Protein AF-A0A1Z4JRI5-F1 (afdb_monomer)

Mean predicted aligned error: 10.67 Å

Organism: NCBI:txid1973484

Structure (mmCIF, N/CA/C/O backbone):
data_AF-A0A1Z4JRI5-F1
#
_entry.id   AF-A0A1Z4JRI5-F1
#
loop_
_atom_site.group_PDB
_atom_site.id
_atom_site.type_symbol
_atom_site.label_atom_id
_atom_site.label_alt_id
_atom_site.label_comp_id
_atom_site.label_asym_id
_atom_site.label_entity_id
_atom_site.label_seq_id
_atom_site.pdbx_PDB_ins_code
_atom_site.Cartn_x
_atom_site.Cartn_y
_atom_site.Cartn_z
_atom_site.occupancy
_atom_site.B_iso_or_equiv
_atom_site.auth_seq_id
_atom_site.auth_comp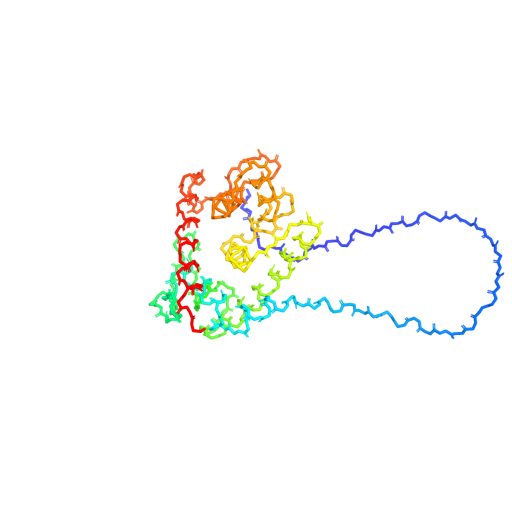_id
_atom_site.auth_asym_id
_atom_site.auth_atom_id
_atom_site.pdbx_PDB_model_num
ATOM 1 N N . MET A 1 1 ? -10.811 24.321 -11.047 1.00 30.23 1 MET A N 1
ATOM 2 C CA . MET A 1 1 ? -9.394 24.309 -10.617 1.00 30.23 1 MET A CA 1
ATOM 3 C C . MET A 1 1 ? -8.916 22.865 -10.605 1.00 30.23 1 MET A C 1
ATOM 5 O O . MET A 1 1 ? -9.544 22.051 -9.945 1.00 30.23 1 MET A O 1
ATOM 9 N N . ARG A 1 2 ? -7.891 22.516 -11.393 1.00 26.06 2 ARG A N 1
ATOM 10 C CA . ARG A 1 2 ? -7.340 21.151 -11.434 1.00 26.06 2 ARG A CA 1
ATOM 11 C C . ARG A 1 2 ? -6.449 20.945 -10.205 1.00 26.06 2 ARG A C 1
ATOM 13 O O . ARG A 1 2 ? -5.432 21.616 -10.070 1.00 26.06 2 ARG A O 1
ATOM 20 N N . TYR A 1 3 ? -6.883 20.073 -9.304 1.00 28.67 3 TYR A N 1
ATOM 21 C CA . TYR A 1 3 ? -6.177 19.703 -8.080 1.00 28.67 3 TYR A CA 1
ATOM 22 C C . TYR A 1 3 ? -4.954 18.835 -8.420 1.00 28.67 3 TYR A C 1
ATOM 24 O O . TYR A 1 3 ? -5.069 17.861 -9.161 1.00 28.67 3 TYR A O 1
ATOM 32 N N . ASN A 1 4 ? -3.780 19.222 -7.916 1.00 28.91 4 ASN A N 1
ATOM 33 C CA . ASN A 1 4 ? -2.523 18.485 -8.045 1.00 28.91 4 ASN A CA 1
ATOM 34 C C . ASN A 1 4 ? -2.222 17.813 -6.691 1.00 28.91 4 ASN A C 1
ATOM 36 O O . ASN A 1 4 ? -1.775 18.508 -5.777 1.00 28.91 4 ASN A O 1
ATOM 40 N N . PRO A 1 5 ? -2.453 16.498 -6.536 1.00 33.50 5 PRO A N 1
ATOM 41 C CA . PRO A 1 5 ? -2.367 15.808 -5.245 1.00 33.50 5 PRO A CA 1
ATOM 42 C C . PRO A 1 5 ? -0.928 15.561 -4.738 1.00 33.50 5 PRO A C 1
ATOM 44 O O . PRO A 1 5 ? -0.731 14.780 -3.812 1.00 33.50 5 PRO A O 1
ATOM 47 N N . TYR A 1 6 ? 0.099 16.193 -5.323 1.00 37.56 6 TYR A N 1
ATOM 48 C CA . TYR A 1 6 ? 1.505 15.816 -5.107 1.00 37.56 6 TYR A CA 1
ATOM 49 C C . TYR A 1 6 ? 2.406 16.893 -4.476 1.00 37.56 6 TYR A C 1
ATOM 51 O O . TYR A 1 6 ? 3.628 16.788 -4.569 1.00 37.56 6 TYR A O 1
ATOM 59 N N . ASN A 1 7 ? 1.859 17.910 -3.801 1.00 30.20 7 ASN A N 1
ATOM 60 C CA . ASN A 1 7 ? 2.678 18.890 -3.072 1.00 30.20 7 ASN A CA 1
ATOM 61 C C . ASN A 1 7 ? 2.765 18.568 -1.568 1.00 30.20 7 ASN A C 1
ATOM 63 O O . ASN A 1 7 ? 2.016 19.115 -0.764 1.00 30.20 7 ASN A O 1
ATOM 67 N N . PHE A 1 8 ? 3.708 17.705 -1.184 1.00 37.16 8 PHE A N 1
ATOM 68 C CA . PHE A 1 8 ? 4.011 17.376 0.219 1.00 37.16 8 PHE A CA 1
ATOM 69 C C . PHE A 1 8 ? 5.179 18.194 0.804 1.00 37.16 8 PHE A C 1
ATOM 71 O O . PHE A 1 8 ? 5.917 17.700 1.652 1.00 37.16 8 PHE A O 1
ATOM 78 N N . ASN A 1 9 ? 5.349 19.456 0.394 1.00 30.14 9 ASN A N 1
ATOM 79 C CA . ASN A 1 9 ? 6.397 20.337 0.933 1.00 30.14 9 ASN A CA 1
ATOM 80 C C . ASN A 1 9 ? 5.887 21.412 1.905 1.00 30.14 9 ASN A C 1
ATOM 82 O O . ASN A 1 9 ? 6.539 22.436 2.052 1.00 30.14 9 ASN A O 1
ATOM 86 N N . ASN A 1 10 ? 4.752 21.218 2.585 1.00 30.55 10 ASN A N 1
ATOM 87 C CA . ASN A 1 10 ? 4.297 22.167 3.611 1.00 30.55 10 ASN A CA 1
ATOM 88 C C . ASN A 1 10 ? 3.528 21.487 4.752 1.00 30.55 10 ASN A C 1
ATOM 90 O O . ASN A 1 10 ? 2.337 21.720 4.942 1.00 30.55 10 ASN A O 1
ATOM 94 N N . VAL A 1 11 ? 4.222 20.699 5.575 1.00 31.38 11 VAL A N 1
ATOM 95 C CA . VAL A 1 11 ? 3.780 20.523 6.966 1.00 31.38 11 VAL A CA 1
ATOM 96 C C . VAL A 1 11 ? 4.272 21.752 7.726 1.00 31.38 11 VAL A C 1
ATOM 98 O O . VAL A 1 11 ? 5.424 21.817 8.152 1.00 31.38 11 VAL A O 1
ATOM 101 N N . LYS A 1 12 ? 3.416 22.775 7.827 1.00 27.73 12 LYS A N 1
ATOM 102 C CA . LYS A 1 12 ? 3.654 23.908 8.724 1.00 27.73 12 LYS A CA 1
ATOM 103 C C . LYS A 1 12 ? 3.709 23.374 10.153 1.00 27.73 12 LYS A C 1
ATOM 105 O O . LYS A 1 12 ? 2.739 22.817 10.657 1.00 27.73 12 LYS A O 1
ATOM 110 N N . LEU A 1 13 ? 4.862 23.565 10.782 1.00 28.02 13 LEU A N 1
ATOM 111 C CA . LEU A 1 13 ? 5.071 23.411 12.212 1.00 28.02 13 LEU A CA 1
ATOM 112 C C . LEU A 1 13 ? 4.103 24.369 12.931 1.00 28.02 13 LEU A C 1
ATOM 114 O O . LEU A 1 13 ? 4.291 25.584 12.895 1.00 28.02 13 LEU A O 1
ATOM 118 N N . ILE A 1 14 ? 3.033 23.845 13.529 1.00 32.50 14 ILE A N 1
ATOM 119 C CA . ILE A 1 14 ? 2.169 24.636 14.409 1.00 32.50 14 ILE A CA 1
ATOM 120 C C . ILE A 1 14 ? 2.938 24.810 15.719 1.00 32.50 14 ILE A C 1
ATOM 122 O O . ILE A 1 14 ? 3.068 23.881 16.515 1.00 32.50 14 ILE A O 1
ATOM 126 N N . GLY A 1 15 ? 3.518 25.998 15.889 1.00 25.98 15 GLY A N 1
ATOM 127 C CA . GLY A 1 15 ? 4.143 26.427 17.130 1.00 25.98 15 GLY A CA 1
ATOM 128 C C . GLY A 1 15 ? 3.091 26.607 18.219 1.00 25.98 15 GLY A C 1
ATOM 129 O O . GLY A 1 15 ? 2.146 27.376 18.059 1.00 25.98 15 GLY A O 1
ATOM 130 N N . PHE A 1 16 ? 3.270 25.908 19.336 1.00 29.73 16 PHE A N 1
ATOM 131 C CA . PHE A 1 16 ? 2.596 26.235 20.584 1.00 29.73 16 PHE A CA 1
ATOM 132 C C . PHE A 1 16 ? 3.235 27.504 21.159 1.00 29.73 16 PHE A C 1
ATOM 134 O O . PHE A 1 16 ? 4.392 27.491 21.577 1.00 29.73 16 PHE A O 1
ATOM 141 N N . ALA A 1 17 ? 2.483 28.604 21.170 1.00 30.86 17 ALA A N 1
ATOM 142 C CA . ALA A 1 17 ? 2.809 29.776 21.968 1.00 30.86 17 ALA A CA 1
ATOM 143 C C . ALA A 1 17 ? 2.517 29.455 23.442 1.00 30.86 17 ALA A C 1
ATOM 145 O O . ALA A 1 17 ? 1.364 29.274 23.834 1.00 30.86 17 ALA A O 1
ATOM 146 N N . ALA A 1 18 ? 3.574 29.347 24.245 1.00 30.75 18 ALA A N 1
ATOM 147 C CA . ALA A 1 18 ? 3.481 29.262 25.694 1.00 30.75 18 ALA A CA 1
ATOM 148 C C . ALA A 1 18 ? 3.122 30.644 26.261 1.00 30.75 18 ALA A C 1
ATOM 150 O O . ALA A 1 18 ? 3.809 31.632 25.998 1.00 30.75 18 ALA A O 1
ATOM 151 N N . VAL A 1 19 ? 2.040 30.704 27.036 1.00 34.31 19 VAL A N 1
ATOM 152 C CA . VAL A 1 19 ? 1.672 31.883 27.823 1.00 34.31 19 VAL A CA 1
ATOM 153 C C . VAL A 1 19 ? 2.640 32.004 28.998 1.00 34.31 19 VAL A C 1
ATOM 155 O O . VAL A 1 19 ? 2.846 31.067 29.765 1.00 34.31 19 VAL A O 1
ATOM 158 N N . CYS A 1 20 ? 3.249 33.181 29.082 1.00 2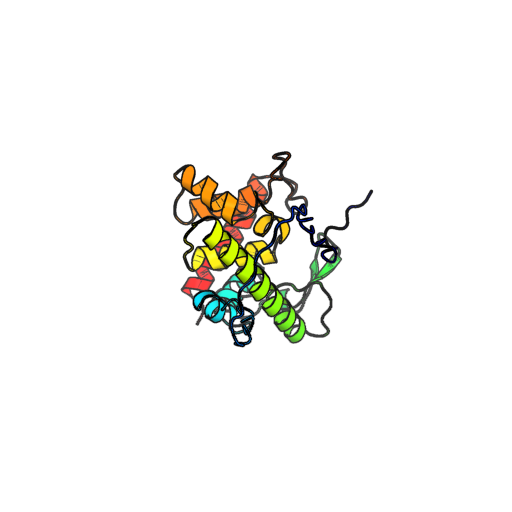7.97 20 CYS A N 1
ATOM 159 C CA . CYS A 1 20 ? 4.195 33.611 30.096 1.00 27.97 20 CYS A CA 1
ATOM 160 C C . CYS A 1 20 ? 3.459 33.954 31.406 1.00 27.97 20 CYS A C 1
ATOM 162 O O . CYS A 1 20 ? 2.456 34.667 31.376 1.00 27.97 20 CYS A O 1
ATOM 164 N N . GLY A 1 21 ? 3.973 33.487 32.546 1.00 29.50 21 GLY A N 1
ATOM 165 C CA . GLY A 1 21 ? 3.485 33.827 33.884 1.00 29.50 21 GLY A CA 1
ATOM 166 C C . GLY A 1 21 ? 4.567 33.593 34.942 1.00 29.50 21 GLY A C 1
ATOM 167 O O . GLY A 1 21 ? 4.829 32.459 35.323 1.00 29.50 21 GLY A O 1
ATOM 168 N N . LEU A 1 22 ? 5.213 34.687 35.354 1.00 31.25 22 LEU A N 1
ATOM 169 C CA . LEU A 1 22 ? 6.258 34.827 36.378 1.00 31.25 22 LEU A CA 1
ATOM 170 C C . LEU A 1 22 ? 5.937 34.138 37.723 1.00 31.25 22 LEU A C 1
ATOM 172 O O . LEU A 1 22 ? 4.851 34.344 38.260 1.00 31.25 22 LEU A O 1
ATOM 176 N N . SER A 1 23 ? 6.945 33.534 38.372 1.00 30.28 23 SER A N 1
ATOM 177 C CA . SER A 1 23 ? 7.591 34.095 39.585 1.00 30.28 23 SER A CA 1
ATOM 178 C C . SER A 1 23 ? 8.736 33.217 40.125 1.00 30.28 23 SER A C 1
ATOM 180 O O . SER A 1 23 ? 8.760 32.005 39.937 1.00 30.28 23 SER A O 1
ATOM 182 N N . LEU A 1 24 ? 9.703 33.897 40.752 1.00 34.56 24 LEU A N 1
ATOM 183 C CA . LEU A 1 24 ? 11.027 33.465 41.214 1.00 34.56 24 LEU A CA 1
ATOM 184 C C . LEU A 1 24 ? 11.020 32.350 42.282 1.00 34.56 24 LEU A C 1
ATOM 186 O O . LEU A 1 24 ? 10.119 32.296 43.109 1.00 34.56 24 LEU A O 1
ATOM 190 N N . VAL A 1 25 ? 12.101 31.560 42.353 1.00 33.06 25 VAL A N 1
ATOM 191 C CA . VAL A 1 25 ? 13.183 31.606 43.375 1.00 33.06 25 VAL A CA 1
ATOM 192 C C . VAL A 1 25 ? 14.158 30.456 43.068 1.00 33.06 25 VAL A C 1
ATOM 194 O O . VAL A 1 25 ? 13.749 29.356 42.709 1.00 33.06 25 VAL A O 1
ATOM 197 N N . GLY A 1 26 ? 15.459 30.751 43.109 1.00 30.72 26 GLY A N 1
ATOM 198 C CA . GLY A 1 26 ? 16.513 29.867 42.617 1.00 30.72 26 GLY A CA 1
ATOM 199 C C . GLY A 1 26 ? 16.874 28.690 43.520 1.00 30.72 26 GLY A C 1
ATOM 200 O O . GLY A 1 26 ? 16.457 28.612 44.665 1.00 30.72 26 GLY A O 1
ATOM 201 N N . LEU A 1 27 ? 17.722 27.814 42.986 1.00 33.56 27 LEU A N 1
ATOM 202 C CA . LEU A 1 27 ? 18.903 27.267 43.652 1.00 33.56 27 LEU A CA 1
ATOM 203 C C . LEU A 1 27 ? 19.792 26.629 42.573 1.00 33.56 27 LEU A C 1
ATOM 205 O O . LEU A 1 27 ? 19.302 26.036 41.612 1.00 33.56 27 LEU A O 1
ATOM 209 N N . ALA A 1 28 ? 21.101 26.801 42.722 1.00 36.62 28 ALA A N 1
ATOM 210 C CA . ALA A 1 28 ? 22.119 26.229 41.857 1.00 36.62 28 ALA A CA 1
ATOM 211 C C . ALA A 1 28 ? 21.996 24.701 41.772 1.00 36.62 28 ALA A C 1
ATOM 213 O O . ALA A 1 28 ? 21.840 24.037 42.795 1.00 36.62 28 ALA A O 1
ATOM 214 N N . ASN A 1 29 ? 22.169 24.135 40.577 1.00 36.19 29 ASN A N 1
ATOM 215 C CA . ASN A 1 29 ? 22.720 22.794 40.480 1.00 36.19 29 ASN A CA 1
ATOM 216 C C . ASN A 1 29 ? 23.623 22.668 39.255 1.00 36.19 29 ASN A C 1
ATOM 218 O O . ASN A 1 29 ? 23.365 23.222 38.186 1.00 36.19 29 ASN A O 1
ATOM 222 N N . THR A 1 30 ? 24.737 22.004 39.500 1.00 36.72 30 THR A N 1
ATOM 223 C CA . THR A 1 30 ? 25.908 21.867 38.654 1.00 36.72 30 THR A CA 1
ATOM 224 C C . THR A 1 30 ? 25.623 21.033 37.411 1.00 36.72 30 THR A C 1
ATOM 226 O O . THR A 1 30 ? 24.646 20.291 37.318 1.00 36.72 30 THR A O 1
ATOM 229 N N . GLY A 1 31 ? 26.474 21.228 36.406 1.00 41.47 31 GLY A N 1
ATOM 230 C CA . GLY A 1 31 ? 26.251 20.755 35.054 1.00 41.47 31 GLY A CA 1
ATOM 231 C C . GLY A 1 31 ? 26.021 19.254 34.942 1.00 41.47 31 GLY A C 1
ATOM 232 O O . GLY A 1 31 ? 26.692 18.441 35.562 1.00 41.47 31 GLY A O 1
ATOM 233 N N . THR A 1 32 ? 25.118 18.902 34.041 1.00 36.66 32 THR A N 1
ATOM 234 C CA . THR A 1 32 ? 25.204 17.698 33.219 1.00 36.66 32 THR A CA 1
ATOM 235 C C . THR A 1 32 ? 24.448 18.017 31.941 1.00 36.66 32 THR A C 1
ATOM 237 O O . THR A 1 32 ? 23.253 18.309 31.955 1.00 36.66 32 THR A O 1
ATOM 240 N N . GLY A 1 33 ? 25.177 18.063 30.825 1.00 36.78 33 GLY A N 1
ATOM 241 C CA . GLY A 1 33 ? 24.591 18.257 29.510 1.00 36.78 33 GLY A CA 1
ATOM 242 C C . GLY A 1 33 ? 23.569 17.159 29.253 1.00 36.78 33 GLY A C 1
ATOM 243 O O . GLY A 1 33 ? 23.922 15.987 29.136 1.00 36.78 33 GLY A O 1
ATOM 244 N N . VAL A 1 34 ? 22.298 17.542 29.165 1.00 37.22 34 VAL A N 1
ATOM 245 C CA . VAL A 1 34 ? 21.252 16.662 28.659 1.00 37.22 34 VAL A CA 1
ATOM 246 C C . VAL A 1 34 ? 21.533 16.485 27.173 1.00 37.22 34 VAL A C 1
ATOM 248 O O . VAL A 1 34 ? 21.178 17.321 26.342 1.00 37.22 34 VAL A O 1
ATOM 251 N N . ALA A 1 35 ? 22.225 15.400 26.834 1.00 40.31 35 ALA A N 1
ATOM 252 C CA . ALA A 1 35 ? 22.270 14.908 25.473 1.00 40.31 35 ALA A CA 1
ATOM 253 C C . ALA A 1 35 ? 20.827 14.601 25.060 1.00 40.31 35 ALA A C 1
ATOM 255 O O . ALA A 1 35 ? 20.230 13.616 25.496 1.00 40.31 35 ALA A O 1
ATOM 256 N N . VAL A 1 36 ? 20.252 15.473 24.232 1.00 40.44 36 VAL A N 1
ATOM 257 C CA . VAL A 1 36 ? 18.998 15.213 23.529 1.00 40.44 36 VAL A CA 1
ATOM 258 C C . VAL A 1 36 ? 19.269 14.045 22.585 1.00 40.44 36 VAL A C 1
ATOM 260 O O . VAL A 1 36 ? 19.713 14.218 21.449 1.00 40.44 36 VAL A O 1
ATOM 263 N N . LEU A 1 37 ? 19.056 12.826 23.081 1.00 36.94 37 LEU A N 1
ATOM 264 C CA . LEU A 1 37 ? 19.032 11.623 22.269 1.00 36.94 37 LEU A CA 1
ATOM 265 C C . LEU A 1 37 ? 17.885 11.789 21.274 1.00 36.94 37 LEU A C 1
ATOM 267 O O . LEU A 1 37 ? 16.724 11.540 21.595 1.00 36.94 37 LEU A O 1
ATOM 271 N N . LYS A 1 38 ? 18.216 12.212 20.048 1.00 38.28 38 LYS A N 1
ATOM 272 C CA . LYS A 1 38 ? 17.351 12.018 18.885 1.00 38.28 38 LYS A CA 1
ATOM 273 C C . LYS A 1 38 ? 17.027 10.533 18.850 1.00 38.28 38 LYS A C 1
ATOM 275 O O . LYS A 1 38 ? 17.874 9.716 18.494 1.00 38.28 38 LYS A O 1
ATOM 280 N N . THR A 1 39 ? 15.821 10.174 19.274 1.00 37.25 39 THR A N 1
ATOM 281 C CA . THR A 1 39 ? 15.327 8.808 19.190 1.00 37.25 39 THR A CA 1
ATOM 282 C C . THR A 1 39 ? 15.226 8.497 17.705 1.00 37.25 39 THR A C 1
ATOM 284 O O . THR A 1 39 ? 14.255 8.857 17.044 1.00 37.25 39 THR A O 1
ATOM 287 N N . VAL A 1 40 ? 16.271 7.893 17.135 1.00 43.19 40 VAL A N 1
ATOM 288 C CA . VAL A 1 40 ? 16.187 7.306 15.803 1.00 43.19 40 VAL A CA 1
ATOM 289 C C . VAL A 1 40 ? 15.148 6.211 15.947 1.00 43.19 40 VAL A C 1
ATOM 291 O O . VAL A 1 40 ? 15.412 5.169 16.545 1.00 43.19 40 VAL A O 1
ATOM 294 N N . GLN A 1 41 ? 13.931 6.505 15.500 1.00 42.91 41 GLN A N 1
ATOM 295 C CA . GLN A 1 41 ? 12.804 5.593 15.560 1.00 42.91 41 GLN A CA 1
ATOM 296 C C . GLN A 1 41 ? 13.232 4.311 14.833 1.00 42.91 41 GLN A C 1
ATOM 298 O O . GLN A 1 41 ? 13.350 4.290 13.603 1.00 42.91 41 GLN A O 1
ATOM 303 N N . ARG A 1 42 ? 13.587 3.268 15.600 1.00 52.97 42 ARG A N 1
ATOM 304 C CA . ARG A 1 42 ? 14.019 1.993 15.029 1.00 52.97 42 ARG A CA 1
ATOM 305 C C . ARG A 1 42 ? 12.840 1.436 14.251 1.00 52.97 42 ARG A C 1
ATOM 307 O O . ARG A 1 42 ? 11.749 1.272 14.789 1.00 52.97 42 ARG A O 1
ATOM 314 N N . VAL A 1 43 ? 13.082 1.172 12.975 1.00 56.25 43 VAL A N 1
ATOM 315 C CA . VAL A 1 43 ? 12.149 0.452 12.115 1.00 56.25 43 VAL A CA 1
ATOM 316 C C . VAL A 1 43 ? 11.861 -0.891 12.786 1.00 56.25 43 VAL A C 1
ATOM 318 O O . VAL A 1 43 ? 12.826 -1.572 13.148 1.00 56.25 43 VAL A O 1
ATOM 321 N N . PRO A 1 44 ? 10.590 -1.279 12.995 1.00 69.56 44 PRO A N 1
ATOM 322 C CA . PRO A 1 44 ? 10.281 -2.586 13.560 1.00 69.56 44 PRO A CA 1
ATOM 323 C C . PRO A 1 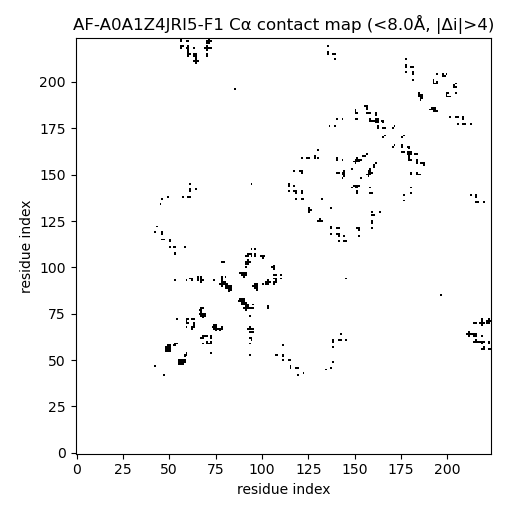44 ? 10.987 -3.680 12.756 1.00 69.56 44 PRO A C 1
ATOM 325 O O . PRO A 1 44 ? 11.017 -3.609 11.526 1.00 69.56 44 PRO A O 1
ATOM 328 N N . ALA A 1 45 ? 11.578 -4.668 13.437 1.00 72.06 45 ALA A N 1
ATOM 329 C CA . ALA A 1 45 ? 12.403 -5.704 12.802 1.00 72.06 45 ALA A CA 1
ATOM 330 C C . ALA A 1 45 ? 11.684 -6.381 11.618 1.00 72.06 45 ALA A C 1
ATOM 332 O O . ALA A 1 45 ? 12.294 -6.627 10.579 1.00 72.06 45 ALA A O 1
ATOM 333 N N . THR A 1 46 ? 10.364 -6.558 11.735 1.00 84.00 46 THR A N 1
ATOM 334 C CA . THR A 1 46 ? 9.478 -7.072 10.684 1.00 84.00 46 THR A CA 1
ATOM 335 C C . THR A 1 46 ? 9.497 -6.216 9.415 1.00 84.00 46 THR A C 1
ATOM 337 O O . THR A 1 46 ? 9.644 -6.753 8.326 1.00 84.00 46 THR A O 1
ATOM 340 N N . LEU A 1 47 ? 9.419 -4.884 9.518 1.00 89.88 47 LEU A N 1
ATOM 341 C CA . LEU A 1 47 ? 9.440 -4.001 8.343 1.00 89.88 47 LEU A CA 1
ATOM 342 C C . LEU A 1 47 ? 10.817 -3.973 7.673 1.00 89.88 47 LEU A C 1
ATOM 344 O O . LEU A 1 47 ? 10.907 -3.948 6.447 1.00 89.88 47 LEU A O 1
ATOM 348 N N . THR A 1 48 ? 11.883 -4.008 8.475 1.00 89.00 48 THR A N 1
ATOM 349 C CA . THR A 1 48 ? 13.255 -4.101 7.961 1.00 89.00 48 THR A CA 1
ATOM 350 C C . THR A 1 48 ? 13.447 -5.375 7.143 1.00 89.00 48 THR A C 1
ATOM 352 O O . THR A 1 48 ? 14.007 -5.298 6.056 1.00 89.00 48 THR A O 1
ATOM 355 N N . SER A 1 49 ? 12.954 -6.519 7.629 1.00 93.75 49 SER A N 1
ATOM 356 C CA . SER A 1 49 ? 13.031 -7.799 6.915 1.00 93.75 49 SER A CA 1
ATOM 357 C C . SER A 1 49 ? 12.153 -7.814 5.657 1.00 93.75 49 SER A C 1
ATOM 359 O O . SER A 1 49 ? 12.649 -8.123 4.575 1.00 93.75 49 SER A O 1
ATOM 361 N N . LEU A 1 50 ? 10.887 -7.392 5.761 1.00 95.81 50 LEU A N 1
ATOM 362 C CA . LEU A 1 50 ? 9.932 -7.403 4.644 1.00 95.81 50 LEU A CA 1
ATOM 363 C C . LEU A 1 50 ? 10.379 -6.556 3.450 1.00 95.81 50 LEU A C 1
ATOM 365 O O . LEU A 1 50 ? 10.074 -6.896 2.311 1.00 95.81 50 LEU A O 1
ATO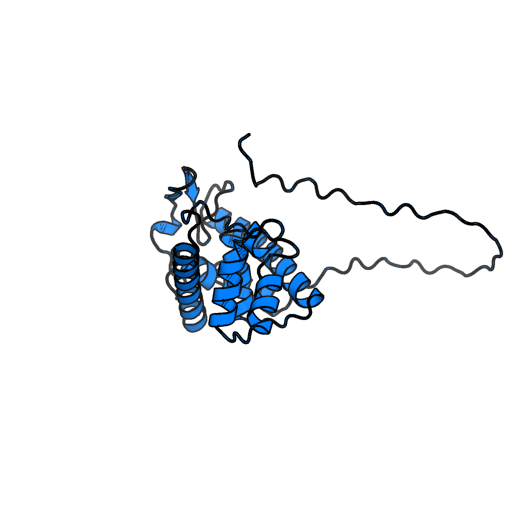M 369 N N . LEU A 1 51 ? 11.098 -5.463 3.708 1.00 96.62 51 LEU A N 1
ATOM 370 C CA . LEU A 1 51 ? 11.564 -4.523 2.692 1.00 96.62 51 LEU A CA 1
ATOM 371 C C . LEU A 1 51 ? 13.096 -4.419 2.667 1.00 96.62 51 LEU A C 1
ATOM 373 O O . LEU A 1 51 ? 13.622 -3.344 2.377 1.00 96.62 51 LEU A O 1
ATOM 377 N N . ALA A 1 52 ? 13.837 -5.481 3.001 1.00 95.56 52 ALA A N 1
ATOM 378 C CA . ALA A 1 52 ? 15.306 -5.459 3.087 1.00 95.56 52 ALA A CA 1
ATOM 379 C C . ALA A 1 52 ? 15.998 -5.175 1.738 1.00 95.56 52 ALA A C 1
ATOM 381 O O . ALA A 1 52 ? 17.015 -4.482 1.683 1.00 95.56 52 ALA A O 1
ATOM 382 N N . SER A 1 53 ? 15.402 -5.633 0.642 1.00 95.75 53 SER A N 1
ATOM 383 C CA . SER A 1 53 ? 15.847 -5.435 -0.739 1.00 95.75 53 SER A CA 1
ATOM 384 C C . SER A 1 53 ? 14.624 -5.425 -1.672 1.00 95.75 53 SER A C 1
ATOM 386 O O . SER A 1 53 ? 13.523 -5.755 -1.225 1.00 95.75 53 SER A O 1
ATOM 388 N N . PRO A 1 54 ? 14.775 -5.085 -2.967 1.00 94.50 54 PRO A N 1
ATOM 389 C CA . PRO A 1 54 ? 13.686 -5.213 -3.942 1.00 94.50 54 PRO A CA 1
ATOM 390 C C . PRO A 1 54 ? 13.187 -6.655 -4.142 1.00 94.50 54 PRO A C 1
ATOM 392 O O . PRO A 1 54 ? 12.107 -6.859 -4.684 1.00 94.50 54 PRO A O 1
ATOM 395 N N . THR A 1 55 ? 13.964 -7.644 -3.696 1.00 95.06 55 THR A N 1
ATOM 396 C CA . THR A 1 55 ? 13.641 -9.077 -3.740 1.00 95.06 55 THR A CA 1
ATOM 397 C C . THR A 1 55 ? 13.285 -9.647 -2.367 1.00 95.06 55 THR A C 1
ATOM 399 O O . THR A 1 55 ? 13.120 -10.852 -2.230 1.00 95.06 55 THR A O 1
ATOM 402 N N . ALA A 1 56 ? 13.173 -8.812 -1.331 1.00 96.56 56 ALA A N 1
ATOM 403 C CA . ALA A 1 56 ? 12.687 -9.269 -0.038 1.00 96.56 56 ALA A CA 1
ATOM 404 C C . ALA A 1 56 ? 11.215 -9.686 -0.144 1.00 96.56 56 ALA A C 1
ATOM 406 O O . ALA A 1 56 ? 10.458 -9.129 -0.937 1.00 96.56 56 ALA A O 1
ATOM 407 N N . LYS A 1 57 ? 10.790 -10.618 0.707 1.00 96.69 57 LYS A N 1
ATOM 408 C CA . LYS A 1 57 ? 9.445 -11.207 0.692 1.00 96.69 57 LYS A CA 1
ATOM 409 C C . LYS A 1 57 ? 8.301 -10.182 0.584 1.00 96.69 57 LYS A C 1
ATOM 411 O O . LYS A 1 57 ? 7.414 -10.322 -0.254 1.00 96.69 57 LYS A O 1
ATOM 416 N N . GLY A 1 58 ? 8.328 -9.119 1.391 1.00 97.25 58 GLY A N 1
ATOM 417 C CA . GLY A 1 58 ? 7.311 -8.062 1.339 1.00 97.25 58 GLY A CA 1
ATOM 418 C C . GLY A 1 58 ? 7.401 -7.198 0.077 1.00 97.25 58 GLY A C 1
ATOM 419 O O . GLY A 1 58 ? 6.375 -6.793 -0.460 1.00 97.25 58 GLY A O 1
ATOM 420 N N . ALA A 1 59 ? 8.609 -6.955 -0.434 1.00 97.69 59 ALA A N 1
ATOM 421 C CA . ALA A 1 59 ? 8.820 -6.256 -1.698 1.00 97.69 59 ALA A CA 1
ATOM 422 C C . ALA A 1 59 ? 8.316 -7.070 -2.904 1.00 97.69 59 ALA A C 1
ATOM 424 O O . ALA A 1 59 ? 7.650 -6.512 -3.775 1.00 97.69 59 ALA A O 1
ATOM 425 N N . ILE A 1 60 ? 8.557 -8.386 -2.927 1.00 97.88 60 ILE A N 1
ATOM 426 C CA . ILE A 1 60 ? 7.999 -9.294 -3.941 1.00 97.88 60 ILE A CA 1
ATOM 427 C C . ILE A 1 60 ? 6.471 -9.266 -3.893 1.00 97.88 60 ILE A C 1
ATOM 429 O O . ILE A 1 60 ? 5.838 -9.149 -4.937 1.00 97.88 60 ILE A O 1
ATOM 433 N N . ALA A 1 61 ? 5.875 -9.289 -2.699 1.00 98.19 61 ALA A N 1
ATOM 434 C CA . ALA A 1 61 ? 4.424 -9.229 -2.556 1.00 98.19 61 ALA A CA 1
ATOM 435 C C . ALA A 1 61 ? 3.811 -7.931 -3.110 1.00 98.19 61 ALA A C 1
ATOM 437 O O . ALA A 1 61 ? 2.799 -7.991 -3.805 1.00 98.19 61 ALA A O 1
ATOM 438 N N . VAL A 1 62 ? 4.438 -6.771 -2.875 1.00 97.94 62 VAL A N 1
ATOM 439 C CA . VAL A 1 62 ? 4.006 -5.503 -3.498 1.00 97.94 62 VAL A CA 1
ATOM 440 C C . VAL A 1 62 ? 4.182 -5.564 -5.020 1.00 97.94 62 VAL A C 1
ATOM 442 O O . VAL A 1 62 ? 3.282 -5.185 -5.760 1.00 97.94 62 VAL A O 1
ATOM 445 N N . CYS A 1 63 ? 5.304 -6.098 -5.507 1.00 97.19 63 CYS A N 1
ATOM 446 C CA . CYS A 1 63 ? 5.546 -6.245 -6.943 1.00 97.19 63 CYS A CA 1
ATOM 447 C C . CYS A 1 63 ? 4.501 -7.139 -7.637 1.00 97.19 63 CYS A C 1
ATOM 449 O O . CYS A 1 63 ? 4.009 -6.812 -8.718 1.00 97.19 63 CYS A O 1
ATOM 451 N N . ALA A 1 64 ? 4.125 -8.251 -7.000 1.00 97.06 64 ALA A N 1
ATOM 452 C CA . ALA A 1 64 ? 3.081 -9.145 -7.487 1.00 97.06 64 ALA A CA 1
ATOM 453 C C . ALA A 1 64 ? 1.704 -8.461 -7.493 1.00 97.06 64 ALA A C 1
ATOM 455 O O . ALA A 1 64 ? 0.947 -8.604 -8.451 1.00 97.06 64 ALA A O 1
ATOM 456 N N . ALA A 1 65 ? 1.388 -7.657 -6.472 1.00 96.75 65 ALA A N 1
ATOM 457 C CA . ALA A 1 65 ? 0.147 -6.882 -6.419 1.00 96.75 65 ALA A CA 1
ATOM 458 C C . ALA A 1 65 ? 0.034 -5.847 -7.553 1.00 96.75 65 ALA A C 1
ATOM 460 O O . ALA A 1 65 ? -1.045 -5.692 -8.143 1.00 96.75 65 ALA A O 1
ATOM 461 N N . GLU A 1 66 ? 1.147 -5.194 -7.904 1.00 92.56 66 GLU A N 1
ATOM 462 C CA . GLU A 1 66 ? 1.247 -4.322 -9.083 1.00 92.56 66 GLU A CA 1
ATOM 463 C C . GLU A 1 66 ? 1.100 -5.084 -10.411 1.00 92.56 66 GLU A C 1
ATOM 465 O O . GLU A 1 66 ? 0.709 -4.490 -11.411 1.00 92.56 66 GLU A O 1
ATOM 470 N N . GLY A 1 67 ? 1.369 -6.394 -10.430 1.00 92.50 67 GLY A N 1
ATOM 471 C CA . GLY A 1 67 ? 1.403 -7.215 -11.648 1.00 92.50 67 GLY A CA 1
ATOM 472 C C . GLY A 1 67 ? 2.768 -7.238 -12.348 1.00 92.50 67 GLY A C 1
ATOM 473 O O . GLY A 1 67 ? 2.906 -7.824 -13.423 1.00 92.50 67 GLY A O 1
ATOM 474 N N . ASN A 1 68 ? 3.792 -6.643 -11.732 1.00 93.69 68 ASN A N 1
ATOM 475 C CA . ASN A 1 68 ? 5.153 -6.581 -12.269 1.00 93.69 68 ASN A CA 1
ATOM 476 C C . ASN A 1 68 ? 6.004 -7.804 -11.902 1.00 93.69 68 ASN A C 1
ATOM 478 O O . ASN A 1 68 ? 7.095 -7.960 -12.447 1.00 93.69 68 ASN A O 1
ATOM 482 N N . CYS A 1 69 ? 5.534 -8.650 -10.979 1.00 94.81 69 CYS A N 1
ATOM 483 C CA . CYS A 1 69 ? 6.197 -9.900 -10.621 1.00 94.81 69 CYS A CA 1
ATOM 484 C C . CYS A 1 69 ? 5.237 -11.090 -10.579 1.00 94.81 69 CYS A C 1
ATOM 486 O O . CYS A 1 69 ? 4.055 -10.941 -10.269 1.00 94.81 69 CYS A O 1
ATOM 488 N N . THR A 1 70 ? 5.779 -12.288 -10.787 1.00 94.62 70 THR A N 1
ATOM 489 C CA . THR A 1 70 ? 5.167 -13.536 -10.318 1.00 94.62 70 THR A CA 1
ATOM 490 C C . THR A 1 70 ? 5.198 -13.601 -8.781 1.00 94.62 70 THR A C 1
ATOM 492 O O . THR A 1 70 ? 5.977 -12.876 -8.148 1.00 94.62 70 THR A O 1
ATOM 495 N N . PRO A 1 71 ? 4.409 -14.484 -8.139 1.00 94.44 71 PRO A N 1
ATOM 496 C CA . PRO A 1 71 ? 4.483 -14.698 -6.690 1.00 94.44 71 PRO A CA 1
ATOM 497 C C . PRO A 1 71 ? 5.881 -15.081 -6.172 1.00 94.44 71 PRO A C 1
ATOM 499 O O . PRO A 1 71 ? 6.203 -14.814 -5.018 1.00 94.44 71 PRO A O 1
ATOM 502 N N . GLN A 1 72 ? 6.726 -15.673 -7.019 1.00 94.19 72 GLN A N 1
ATOM 503 C CA . GLN A 1 72 ? 8.104 -16.062 -6.703 1.00 94.19 72 GLN A CA 1
ATOM 504 C C . GLN A 1 72 ? 9.105 -14.904 -6.878 1.00 94.19 72 GLN A C 1
ATOM 506 O O . GLN A 1 72 ? 10.269 -15.028 -6.504 1.00 94.19 72 GLN A O 1
ATOM 511 N N . GLY A 1 73 ? 8.663 -13.760 -7.412 1.00 92.56 73 GLY A N 1
ATOM 512 C CA . GLY A 1 73 ? 9.476 -12.550 -7.561 1.00 92.56 73 GLY A CA 1
ATOM 513 C C . GLY A 1 73 ? 10.182 -12.391 -8.906 1.00 92.56 73 GLY A C 1
ATOM 514 O O . GLY A 1 73 ? 10.979 -11.452 -9.051 1.00 92.56 73 GLY A O 1
ATOM 515 N N . GLU A 1 74 ? 9.885 -13.256 -9.876 1.00 93.94 74 GLU A N 1
ATOM 516 C CA . GLU A 1 74 ? 10.330 -13.112 -11.267 1.00 93.94 74 GLU A CA 1
ATOM 517 C C . GLU A 1 74 ? 9.600 -11.940 -11.920 1.00 93.94 74 GLU A C 1
ATOM 519 O O . GLU A 1 74 ? 8.405 -11.767 -11.697 1.00 93.94 74 GLU A O 1
ATOM 524 N N . LEU A 1 75 ? 10.303 -11.126 -12.706 1.00 92.56 75 LEU A N 1
ATOM 525 C CA . LEU A 1 75 ? 9.706 -9.962 -13.360 1.00 92.56 75 LEU A CA 1
ATOM 526 C C . LEU A 1 75 ? 8.796 -10.386 -14.517 1.00 92.56 75 LEU A C 1
ATOM 528 O O . LEU A 1 75 ? 9.118 -11.304 -15.268 1.00 92.56 75 LEU A O 1
ATOM 532 N N . THR A 1 76 ? 7.687 -9.675 -14.689 1.00 89.12 76 THR A N 1
ATOM 533 C CA . THR A 1 76 ? 6.853 -9.755 -15.893 1.00 89.12 76 THR A CA 1
ATOM 534 C C . THR A 1 76 ? 7.275 -8.679 -16.895 1.00 89.12 76 THR A C 1
ATOM 536 O O . THR A 1 76 ? 7.996 -7.741 -16.551 1.00 89.12 76 THR A O 1
ATOM 539 N N . ALA A 1 77 ? 6.768 -8.754 -18.129 1.00 84.19 77 ALA A N 1
ATOM 540 C CA . ALA A 1 77 ? 7.027 -7.739 -19.155 1.00 84.19 77 ALA A CA 1
ATOM 541 C C . ALA A 1 77 ? 6.579 -6.315 -18.750 1.00 84.19 77 ALA A C 1
ATOM 543 O O . ALA A 1 77 ? 7.050 -5.334 -19.317 1.00 84.19 77 ALA A O 1
ATOM 544 N N . TYR A 1 78 ? 5.694 -6.170 -17.754 1.00 78.88 78 TYR A N 1
ATOM 545 C CA . TYR A 1 78 ? 5.247 -4.859 -17.272 1.00 78.88 78 TYR A CA 1
ATOM 546 C C . TYR A 1 78 ? 6.334 -4.082 -16.515 1.00 78.88 78 TYR A C 1
ATOM 548 O O . TYR A 1 78 ? 6.261 -2.850 -16.455 1.00 78.88 78 TYR A O 1
ATOM 556 N N . ALA A 1 79 ? 7.346 -4.778 -15.981 1.00 76.00 79 ALA A N 1
ATOM 557 C CA . ALA A 1 79 ? 8.425 -4.183 -15.193 1.00 76.00 79 ALA A CA 1
ATOM 558 C C . ALA A 1 79 ? 9.418 -3.358 -16.034 1.00 76.00 79 ALA A C 1
ATOM 560 O O . ALA A 1 79 ? 10.013 -2.408 -15.513 1.00 76.00 79 ALA A O 1
ATOM 561 N N . ASP A 1 80 ? 9.570 -3.684 -17.323 1.00 72.56 80 ASP A N 1
ATOM 562 C CA . ASP A 1 80 ? 10.435 -2.952 -18.267 1.00 72.56 80 ASP A CA 1
ATOM 563 C C . ASP A 1 80 ? 9.917 -1.535 -18.542 1.00 72.56 80 ASP A C 1
ATOM 565 O O . ASP A 1 80 ? 10.672 -0.616 -18.867 1.00 72.56 80 ASP A O 1
ATOM 569 N N . GLY A 1 81 ? 8.622 -1.349 -18.310 1.00 73.62 81 GLY A N 1
ATOM 570 C CA . GLY A 1 81 ? 7.962 -0.069 -18.242 1.00 73.62 81 GLY A CA 1
ATOM 571 C C . GLY A 1 81 ? 6.838 0.075 -19.249 1.00 73.62 81 GLY A C 1
ATOM 572 O O . GLY A 1 81 ? 6.819 -0.536 -20.315 1.00 73.62 81 GLY A O 1
ATOM 573 N N . HIS A 1 82 ? 5.853 0.875 -18.871 1.00 77.12 82 HIS A N 1
ATOM 574 C CA . HIS A 1 82 ? 4.674 1.131 -19.683 1.00 77.12 82 HIS A CA 1
ATOM 575 C C . HIS A 1 82 ? 4.095 2.503 -19.346 1.00 77.12 82 HIS A C 1
ATOM 577 O O . HIS A 1 82 ? 4.270 3.015 -18.238 1.00 77.12 82 HIS A O 1
ATOM 583 N N . ALA A 1 83 ? 3.384 3.102 -20.299 1.00 76.50 83 ALA A N 1
ATOM 584 C CA . ALA A 1 83 ? 2.596 4.293 -20.023 1.00 76.50 83 ALA A CA 1
ATOM 585 C C . ALA A 1 83 ? 1.348 3.910 -19.212 1.00 76.50 83 ALA A C 1
ATOM 587 O O . ALA A 1 83 ? 0.594 3.019 -19.604 1.00 76.50 83 ALA A O 1
ATOM 588 N N . ASP A 1 84 ? 1.128 4.591 -18.092 1.00 64.31 84 ASP A N 1
ATOM 589 C CA . ASP A 1 84 ? -0.075 4.465 -17.275 1.00 64.31 84 ASP A CA 1
ATOM 590 C C . ASP A 1 84 ? -1.294 4.989 -18.066 1.00 64.31 84 ASP A C 1
ATOM 592 O O . ASP A 1 84 ? -1.314 6.168 -18.440 1.00 64.31 84 ASP A O 1
ATOM 596 N N . PRO A 1 85 ? -2.330 4.168 -18.323 1.00 60.50 85 PRO A N 1
ATOM 597 C CA . PRO A 1 85 ? -3.500 4.590 -19.096 1.00 60.50 85 PRO A CA 1
ATOM 598 C C . PRO A 1 85 ? -4.296 5.736 -18.453 1.00 60.50 85 PRO A C 1
ATOM 600 O O . PRO A 1 85 ? -5.019 6.450 -19.146 1.00 60.50 85 PRO A O 1
ATOM 603 N N . GLY A 1 86 ? -4.198 5.903 -17.132 1.00 62.41 86 GLY A N 1
ATOM 604 C CA . GLY A 1 86 ? -4.951 6.887 -16.362 1.00 62.41 86 GLY A CA 1
ATOM 605 C C . GLY A 1 86 ? -4.300 8.268 -16.298 1.00 62.41 86 GLY A C 1
ATOM 606 O O . GLY A 1 86 ? -5.011 9.261 -16.142 1.00 62.41 86 GLY A O 1
ATOM 607 N N . ASN A 1 87 ? -2.969 8.365 -16.409 1.00 71.94 87 ASN A N 1
ATOM 608 C CA . ASN A 1 87 ? -2.258 9.649 -16.305 1.00 71.94 87 ASN A CA 1
ATOM 609 C C . ASN A 1 87 ? -1.160 9.883 -17.364 1.00 71.94 87 ASN A C 1
ATOM 611 O O . ASN A 1 87 ? -0.569 10.965 -17.389 1.00 71.94 87 ASN A O 1
ATOM 615 N N . GLY A 1 88 ? -0.886 8.899 -18.226 1.00 72.25 88 GLY A N 1
ATOM 616 C CA . GLY A 1 88 ? 0.107 8.954 -19.301 1.00 72.25 88 GLY A CA 1
ATOM 617 C C . GLY A 1 88 ? 1.569 8.909 -18.845 1.00 72.25 88 GLY A C 1
ATOM 618 O O . GLY A 1 88 ? 2.463 9.092 -19.671 1.00 72.25 88 GLY A O 1
ATOM 619 N N . ARG A 1 89 ? 1.851 8.710 -17.551 1.00 81.31 89 ARG A N 1
ATOM 620 C CA . ARG A 1 89 ? 3.221 8.674 -17.018 1.00 81.31 89 ARG A CA 1
ATOM 621 C C . ARG A 1 89 ? 3.874 7.325 -17.272 1.00 81.31 89 ARG A C 1
ATOM 623 O O . ARG A 1 89 ? 3.217 6.292 -17.250 1.00 81.31 89 ARG A O 1
ATOM 630 N N . TRP A 1 90 ? 5.188 7.345 -17.468 1.00 79.19 90 TRP A N 1
ATOM 631 C CA . TRP A 1 90 ? 5.978 6.130 -17.617 1.00 79.19 90 TRP A CA 1
ATOM 632 C C . TRP A 1 90 ? 6.210 5.463 -16.256 1.00 79.19 90 TRP A C 1
ATOM 634 O O . TRP A 1 90 ? 6.839 6.053 -15.374 1.00 79.19 90 TRP A O 1
ATOM 644 N N . ASN A 1 91 ? 5.691 4.246 -16.104 1.00 82.50 91 ASN A N 1
ATOM 645 C CA . ASN A 1 91 ? 5.975 3.327 -15.005 1.00 82.50 91 ASN A CA 1
ATOM 646 C C . ASN A 1 91 ? 7.233 2.534 -15.315 1.00 82.50 91 ASN A C 1
ATOM 648 O O . ASN A 1 91 ? 7.431 2.153 -16.462 1.00 82.50 91 ASN A O 1
ATOM 652 N N . MET A 1 92 ? 8.049 2.232 -14.307 1.00 86.88 92 MET A N 1
ATOM 653 C CA . MET A 1 92 ? 9.207 1.355 -14.483 1.00 86.88 92 MET A CA 1
ATOM 654 C C . MET A 1 92 ? 9.586 0.647 -13.177 1.00 86.88 92 MET A C 1
ATOM 656 O O . MET A 1 92 ? 9.400 1.197 -12.086 1.00 86.88 92 MET A O 1
ATOM 660 N N . GLY A 1 93 ? 10.166 -0.548 -13.298 1.00 88.44 93 GLY A N 1
ATOM 661 C CA . GLY A 1 93 ? 10.649 -1.354 -12.179 1.00 88.44 93 GLY A CA 1
ATOM 662 C C . GLY A 1 93 ? 9.554 -2.172 -11.494 1.00 88.44 93 GLY A C 1
ATOM 663 O O . GLY A 1 93 ? 8.383 -2.143 -11.870 1.00 88.44 93 GLY A O 1
ATOM 664 N N . ARG A 1 94 ? 9.940 -2.889 -10.437 1.00 92.44 94 ARG A N 1
ATOM 665 C CA . ARG A 1 94 ? 9.091 -3.801 -9.651 1.00 92.44 94 ARG A CA 1
ATOM 666 C C . ARG A 1 94 ? 7.844 -3.125 -9.096 1.00 92.44 94 ARG A C 1
ATOM 668 O O . ARG A 1 94 ? 6.798 -3.745 -8.955 1.00 92.44 94 ARG A O 1
ATOM 675 N N . PHE A 1 95 ? 7.946 -1.842 -8.781 1.00 91.81 95 PHE A N 1
ATOM 676 C CA . PHE A 1 95 ? 6.921 -1.124 -8.031 1.00 91.81 95 PHE A CA 1
ATOM 677 C C . PHE A 1 95 ? 6.185 -0.054 -8.851 1.00 91.81 95 PHE A C 1
ATOM 679 O O . PHE A 1 95 ? 5.544 0.808 -8.248 1.00 91.81 95 PHE A O 1
ATOM 686 N N . SER A 1 96 ? 6.311 -0.064 -10.186 1.00 86.00 96 SER A N 1
ATOM 687 C CA . SER A 1 96 ? 5.697 0.934 -11.082 1.00 86.00 96 SER A CA 1
ATOM 688 C C . SER A 1 96 ? 6.074 2.381 -10.720 1.00 86.00 96 SER A C 1
ATOM 690 O O . SER A 1 96 ? 5.221 3.237 -10.498 1.00 86.00 96 SER A O 1
ATOM 692 N N . TYR A 1 97 ? 7.371 2.681 -10.603 1.00 85.12 97 TYR A N 1
ATOM 693 C CA . TYR A 1 97 ? 7.828 4.010 -10.185 1.00 85.12 97 TYR A CA 1
ATOM 694 C C . TYR A 1 97 ? 7.567 5.083 -11.255 1.00 85.12 97 TYR A C 1
ATOM 696 O O . TYR A 1 97 ? 7.981 4.916 -12.399 1.00 85.12 97 TYR A O 1
ATOM 704 N N . GLN A 1 98 ? 6.971 6.217 -10.857 1.00 83.50 98 GLN A N 1
ATOM 705 C CA . GLN A 1 98 ? 6.540 7.306 -11.761 1.00 83.50 98 GLN A CA 1
ATOM 706 C C . GLN A 1 98 ? 7.253 8.659 -11.549 1.00 83.50 98 GLN A C 1
ATOM 708 O O . GLN A 1 98 ? 6.878 9.661 -12.164 1.00 83.50 98 GLN A O 1
ATOM 713 N N . HIS A 1 99 ? 8.245 8.752 -10.653 1.00 80.56 99 HIS A N 1
ATOM 714 C CA . HIS A 1 99 ? 8.844 10.043 -10.253 1.00 80.56 99 HIS A CA 1
ATOM 715 C C . HIS A 1 99 ? 10.237 10.302 -10.852 1.00 80.56 99 HIS A C 1
ATOM 717 O O . HIS A 1 99 ? 11.044 11.021 -10.266 1.00 80.56 99 HIS A O 1
ATOM 723 N N . GLY A 1 100 ? 10.514 9.726 -12.024 1.00 78.56 100 GLY A N 1
ATOM 724 C CA . GLY A 1 100 ? 11.765 9.929 -12.753 1.00 78.56 100 GLY A CA 1
ATOM 725 C C . GLY A 1 100 ? 12.903 9.040 -12.249 1.00 78.56 100 GLY A C 1
ATOM 726 O O . GLY A 1 100 ? 13.467 9.240 -11.168 1.00 78.56 100 GLY A O 1
ATOM 727 N N . ALA A 1 101 ? 13.263 8.058 -13.065 1.00 83.88 101 ALA A N 1
ATOM 728 C CA . ALA A 1 101 ? 14.423 7.196 -12.887 1.00 83.88 101 ALA A CA 1
ATOM 729 C C . ALA A 1 101 ? 15.022 6.905 -14.265 1.00 83.88 101 ALA A C 1
ATOM 731 O O . ALA A 1 101 ? 14.278 6.763 -15.233 1.00 83.88 101 ALA A O 1
ATOM 732 N N . ALA A 1 102 ? 16.347 6.824 -14.348 1.00 84.31 102 ALA A N 1
ATOM 733 C CA . ALA A 1 102 ? 17.046 6.505 -15.586 1.00 84.31 102 ALA A CA 1
ATOM 734 C C . ALA A 1 102 ? 17.023 5.001 -15.896 1.00 84.31 102 ALA A C 1
ATOM 736 O O . ALA A 1 102 ? 17.169 4.616 -17.050 1.00 84.31 102 ALA A O 1
ATOM 737 N N . THR A 1 103 ? 16.852 4.146 -14.879 1.00 86.25 103 THR A N 1
ATOM 738 C CA . THR A 1 103 ? 16.824 2.681 -15.032 1.00 86.25 103 THR A CA 1
ATOM 739 C C . THR A 1 103 ? 15.816 2.019 -14.084 1.00 86.25 103 THR A C 1
ATOM 741 O O . THR A 1 103 ? 15.516 2.589 -13.025 1.00 86.25 103 THR A O 1
ATOM 744 N N . PRO A 1 104 ? 15.333 0.794 -14.388 1.00 88.00 104 PRO A N 1
ATOM 745 C CA . PRO A 1 104 ? 14.471 0.034 -13.478 1.00 88.00 104 PRO A CA 1
ATOM 746 C C . PRO A 1 104 ? 15.097 -0.182 -12.094 1.00 88.00 104 PRO A C 1
ATOM 748 O O . PRO A 1 104 ? 14.430 -0.028 -11.076 1.00 88.00 104 PRO A O 1
ATOM 751 N N . ALA A 1 105 ? 16.407 -0.435 -12.029 1.00 89.88 105 ALA A N 1
ATOM 752 C CA . ALA A 1 105 ? 17.118 -0.596 -10.760 1.00 89.88 105 ALA A CA 1
ATOM 753 C C . ALA A 1 105 ? 17.127 0.695 -9.918 1.00 89.88 105 ALA A C 1
ATOM 755 O O . ALA A 1 105 ? 17.025 0.658 -8.688 1.00 89.88 105 ALA A O 1
ATOM 756 N N . GLU A 1 106 ? 17.237 1.859 -10.566 1.00 91.38 106 GLU A N 1
ATOM 757 C CA . GLU A 1 106 ? 17.142 3.143 -9.876 1.00 91.38 106 GLU A CA 1
ATOM 758 C C . GLU A 1 106 ? 15.718 3.404 -9.364 1.00 91.38 106 GLU A C 1
ATOM 760 O O . GLU A 1 106 ? 15.552 3.846 -8.220 1.00 91.38 106 GLU A O 1
ATOM 765 N N . ALA A 1 107 ? 14.708 3.099 -10.186 1.00 92.06 107 ALA A N 1
ATOM 766 C CA . ALA A 1 107 ? 13.297 3.143 -9.814 1.00 92.06 107 ALA A CA 1
ATOM 767 C C . ALA A 1 107 ? 13.017 2.272 -8.580 1.00 92.06 107 ALA A C 1
ATOM 769 O O . ALA A 1 107 ? 12.464 2.765 -7.595 1.00 92.06 107 ALA A O 1
ATOM 770 N N . ASP A 1 108 ? 13.491 1.025 -8.580 1.00 94.31 108 ASP A N 1
ATOM 771 C CA . ASP A 1 108 ? 13.325 0.086 -7.470 1.00 94.31 108 ASP A CA 1
ATOM 772 C C . ASP A 1 108 ? 13.950 0.607 -6.180 1.00 94.31 108 ASP A C 1
ATOM 774 O O . ASP A 1 108 ? 13.323 0.577 -5.120 1.00 94.31 108 ASP A O 1
ATOM 778 N N . ARG A 1 109 ? 15.173 1.145 -6.253 1.00 94.88 109 ARG A N 1
ATOM 779 C CA . ARG A 1 109 ? 15.849 1.727 -5.087 1.00 94.88 109 ARG A CA 1
ATOM 780 C C . ARG A 1 109 ? 15.061 2.904 -4.511 1.00 94.88 109 ARG A C 1
ATOM 782 O O . ARG A 1 109 ? 14.891 2.990 -3.291 1.00 94.88 109 ARG A O 1
ATOM 789 N N . LYS A 1 110 ? 14.604 3.819 -5.372 1.00 94.62 110 LYS A N 1
ATOM 790 C CA . LYS A 1 110 ? 13.840 5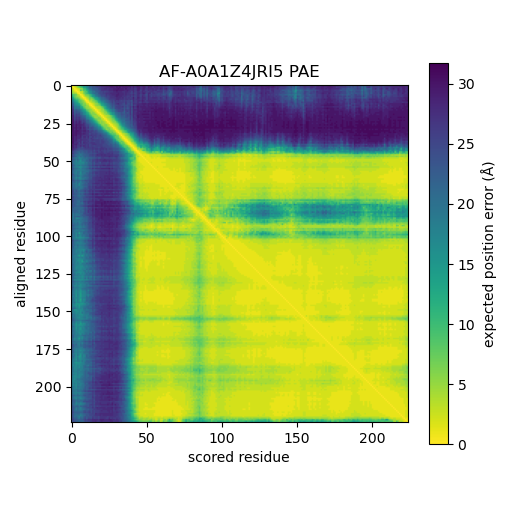.009 -4.969 1.00 94.62 110 LYS A CA 1
ATOM 791 C C . LYS A 1 110 ? 12.497 4.617 -4.357 1.00 94.62 110 LYS A C 1
ATOM 793 O O . LYS A 1 110 ? 12.155 5.112 -3.280 1.00 94.62 110 LYS A O 1
ATOM 798 N N . GLN A 1 111 ? 11.770 3.698 -4.987 1.00 95.38 111 GLN A N 1
ATOM 799 C CA . GLN A 1 111 ? 10.472 3.281 -4.477 1.00 95.38 111 GLN A CA 1
ATOM 800 C C . GLN A 1 111 ? 10.594 2.443 -3.206 1.00 95.38 111 GLN A C 1
ATOM 802 O O . GLN A 1 111 ? 9.853 2.691 -2.262 1.00 95.38 111 GLN A O 1
ATOM 807 N N . LEU A 1 112 ? 11.580 1.549 -3.090 1.00 96.19 112 LEU A N 1
ATOM 808 C CA . LEU A 1 112 ? 11.808 0.796 -1.855 1.00 96.19 112 LEU A CA 1
ATOM 809 C C . LEU A 1 112 ? 12.100 1.725 -0.666 1.00 96.19 112 LEU A C 1
ATOM 811 O O . LEU A 1 112 ? 11.596 1.507 0.437 1.00 96.19 112 LEU A O 1
ATOM 815 N N . ALA A 1 113 ? 12.876 2.793 -0.876 1.00 95.81 113 ALA A N 1
ATOM 816 C CA . ALA A 1 113 ? 13.108 3.804 0.154 1.00 95.81 113 ALA A CA 1
ATOM 817 C C . ALA A 1 113 ? 11.804 4.510 0.572 1.00 95.81 113 ALA A C 1
ATOM 819 O O . ALA A 1 113 ? 11.568 4.716 1.767 1.00 95.81 113 ALA A O 1
ATOM 820 N N . ARG A 1 114 ? 10.932 4.823 -0.394 1.00 95.81 114 ARG A N 1
ATOM 821 C CA . ARG A 1 114 ? 9.607 5.404 -0.144 1.00 95.81 114 ARG A CA 1
ATOM 822 C C . ARG A 1 114 ? 8.699 4.446 0.629 1.00 95.81 114 ARG A C 1
ATOM 824 O O . ARG A 1 114 ? 8.182 4.850 1.668 1.00 95.81 114 ARG A O 1
ATOM 831 N N . LEU A 1 115 ? 8.598 3.183 0.213 1.00 96.38 115 LEU A N 1
ATOM 832 C CA . LEU A 1 115 ? 7.813 2.148 0.898 1.00 96.38 115 LEU A CA 1
ATOM 833 C C . LEU A 1 115 ? 8.276 1.946 2.341 1.00 96.38 115 LEU A C 1
ATOM 835 O O . LEU A 1 115 ? 7.454 1.845 3.247 1.00 96.38 115 LEU A O 1
ATOM 839 N N . ARG A 1 116 ? 9.590 1.965 2.596 1.00 97.31 116 ARG A N 1
ATOM 840 C CA . ARG A 1 116 ? 10.129 1.920 3.965 1.00 97.31 116 ARG A CA 1
ATOM 841 C C . ARG A 1 116 ? 9.693 3.128 4.789 1.00 97.31 116 ARG A C 1
ATOM 843 O O . ARG A 1 116 ? 9.378 2.968 5.963 1.00 97.31 116 ARG A O 1
ATOM 850 N N . SER A 1 117 ? 9.695 4.326 4.208 1.00 96.62 117 SER A N 1
ATOM 851 C CA . SER A 1 117 ? 9.230 5.538 4.894 1.00 96.62 117 SER A CA 1
ATOM 852 C C . SER A 1 117 ? 7.735 5.453 5.223 1.00 96.62 117 SER A C 1
ATOM 854 O O . SER A 1 117 ? 7.348 5.612 6.379 1.00 96.62 117 SER A O 1
ATOM 856 N N . GLN A 1 118 ? 6.907 5.095 4.239 1.00 96.88 118 GLN A N 1
ATOM 857 C CA . GLN A 1 118 ? 5.461 4.926 4.407 1.00 96.88 118 GLN A CA 1
ATOM 858 C C . GLN A 1 118 ? 5.132 3.814 5.412 1.00 96.88 118 GLN A C 1
ATOM 860 O O . GLN A 1 118 ? 4.299 4.005 6.293 1.00 96.88 118 GLN A O 1
ATOM 865 N N . GLY A 1 119 ? 5.853 2.692 5.367 1.00 97.06 119 GLY A N 1
ATOM 866 C CA . GLY A 1 119 ? 5.726 1.606 6.336 1.00 97.06 119 GLY A CA 1
ATOM 867 C C . GLY A 1 119 ? 5.999 2.055 7.773 1.00 97.06 119 GLY A C 1
ATOM 868 O O . GLY A 1 119 ? 5.295 1.634 8.687 1.00 97.06 119 GLY A O 1
ATOM 869 N N . LYS A 1 120 ? 6.967 2.954 8.005 1.00 96.81 120 LYS A N 1
ATOM 870 C CA . LYS A 1 120 ? 7.186 3.526 9.348 1.00 96.81 120 LYS A CA 1
ATOM 871 C C . LYS A 1 120 ? 5.992 4.359 9.803 1.00 96.81 120 LYS A C 1
ATOM 873 O O . LYS A 1 120 ? 5.600 4.240 10.959 1.00 96.81 120 LYS A O 1
ATOM 878 N N . VAL A 1 121 ? 5.416 5.173 8.914 1.00 97.06 121 VAL A N 1
ATOM 879 C CA . VAL A 1 121 ? 4.212 5.967 9.218 1.00 97.06 121 VAL A CA 1
ATOM 880 C C . VAL A 1 121 ? 3.059 5.045 9.617 1.00 97.06 121 VAL A C 1
ATOM 882 O O . VAL A 1 121 ? 2.489 5.224 10.687 1.00 97.06 121 VAL A O 1
ATOM 885 N N . ILE A 1 122 ? 2.804 3.998 8.829 1.00 97.50 122 ILE A N 1
ATOM 886 C CA . ILE A 1 122 ? 1.766 2.991 9.100 1.00 97.50 122 ILE A CA 1
ATOM 887 C C . ILE A 1 122 ? 1.966 2.337 10.472 1.00 97.50 122 ILE A C 1
ATOM 889 O O . ILE A 1 122 ? 1.027 2.251 11.258 1.00 97.50 122 ILE A O 1
ATOM 893 N N . LEU A 1 123 ? 3.182 1.880 10.786 1.00 96.81 123 LEU A N 1
ATOM 894 C CA . LEU A 1 123 ? 3.460 1.189 12.051 1.00 96.81 123 LEU A CA 1
ATOM 895 C C . LEU A 1 123 ? 3.386 2.122 13.262 1.00 96.81 123 LEU A C 1
ATOM 897 O O . LEU A 1 123 ? 2.978 1.696 14.343 1.00 96.81 123 LEU A O 1
ATOM 901 N N . ASN A 1 124 ? 3.756 3.389 13.089 1.00 96.38 124 ASN A N 1
ATOM 902 C CA . ASN A 1 124 ? 3.587 4.400 14.124 1.00 96.38 124 ASN A CA 1
ATOM 903 C C . ASN A 1 124 ? 2.106 4.680 14.389 1.00 96.38 124 ASN A C 1
ATOM 905 O O . ASN A 1 124 ? 1.713 4.732 15.554 1.00 96.38 124 ASN A O 1
ATOM 909 N N . GLU A 1 125 ? 1.293 4.799 13.338 1.00 96.44 125 GLU A N 1
ATOM 910 C CA . GLU A 1 125 ? -0.150 5.005 13.479 1.00 96.44 125 GLU A CA 1
ATOM 911 C C . GLU A 1 125 ? -0.819 3.783 14.116 1.00 96.44 125 GLU A C 1
ATOM 913 O O . GLU A 1 125 ? -1.554 3.917 15.088 1.00 96.44 125 GLU A O 1
ATOM 918 N N . ALA A 1 126 ? -0.465 2.571 13.680 1.00 97.44 126 ALA A N 1
ATOM 919 C CA . ALA A 1 126 ? -0.932 1.327 14.290 1.00 97.44 126 ALA A CA 1
ATOM 920 C C . ALA A 1 126 ? -0.619 1.268 15.792 1.00 97.44 126 ALA A C 1
ATOM 922 O O . ALA A 1 126 ? -1.474 0.912 16.605 1.00 97.44 126 ALA A O 1
ATOM 923 N N . LYS A 1 127 ? 0.596 1.671 16.184 1.00 96.62 127 LYS A N 1
ATOM 924 C CA . LYS A 1 127 ? 1.001 1.740 17.591 1.00 96.62 127 LYS A CA 1
ATOM 925 C C . LYS A 1 127 ? 0.194 2.782 18.367 1.00 96.62 127 LYS A C 1
ATOM 927 O O . LYS A 1 127 ? -0.249 2.487 19.476 1.00 96.62 127 LYS A O 1
ATOM 932 N N . LYS A 1 128 ? 0.020 3.981 17.807 1.00 96.25 128 LYS A N 1
ATOM 933 C CA . LYS A 1 128 ? -0.756 5.074 18.410 1.00 96.25 128 LYS A CA 1
ATOM 934 C C . LYS A 1 128 ? -2.210 4.654 18.636 1.00 96.25 128 LYS A C 1
ATOM 936 O O . LYS A 1 128 ? -2.723 4.805 19.742 1.00 96.25 128 LYS A O 1
ATOM 941 N N . GLU A 1 129 ? -2.820 4.033 17.632 1.00 95.94 129 GLU A N 1
ATOM 942 C CA . GLU A 1 129 ? -4.211 3.581 17.661 1.00 95.94 129 GLU A CA 1
ATOM 943 C C . GLU A 1 129 ? -4.421 2.248 18.394 1.00 95.94 129 GLU A C 1
ATOM 945 O O . GLU A 1 129 ? -5.564 1.800 18.538 1.00 95.94 129 GLU A O 1
ATOM 950 N N . LYS A 1 13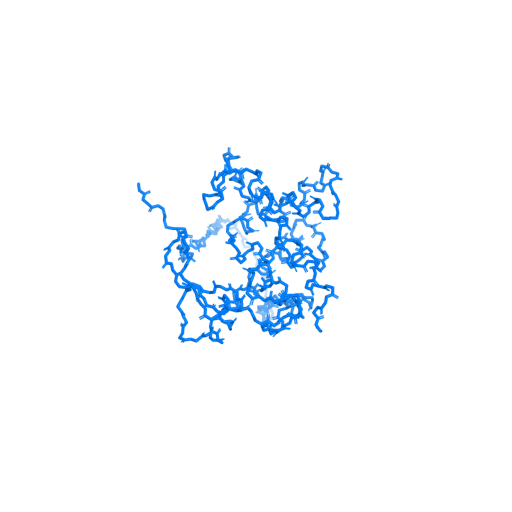0 ? -3.332 1.636 18.890 1.00 96.94 130 LYS A N 1
ATOM 951 C CA . LYS A 1 130 ? -3.297 0.323 19.557 1.00 96.94 130 LYS A CA 1
ATOM 952 C C . LYS A 1 130 ? -3.890 -0.794 18.689 1.00 96.94 130 LYS A C 1
ATOM 954 O O . LYS A 1 130 ? -4.548 -1.703 19.189 1.00 96.94 130 LYS A O 1
ATOM 959 N N . VAL A 1 131 ? -3.646 -0.727 17.383 1.00 97.06 131 VAL A N 1
ATOM 960 C CA . VAL A 1 131 ? -4.069 -1.719 16.393 1.00 97.06 131 VAL A CA 1
ATOM 961 C C . VAL A 1 131 ? -2.901 -2.677 16.151 1.00 97.06 131 VAL A C 1
ATOM 963 O O . VAL A 1 131 ? -1.952 -2.311 15.457 1.00 97.06 131 VAL A O 1
ATOM 966 N N . PRO A 1 132 ? -2.918 -3.901 16.708 1.00 95.38 132 PRO A N 1
ATOM 967 C CA . PRO A 1 132 ? -1.886 -4.876 16.393 1.00 95.38 132 PRO A CA 1
ATOM 968 C C . PRO A 1 132 ? -2.010 -5.291 14.925 1.00 95.38 132 PRO A C 1
ATOM 970 O O . PRO A 1 132 ? -3.121 -5.528 14.431 1.00 95.38 132 PRO A O 1
ATOM 973 N N . LEU A 1 133 ? -0.863 -5.386 14.252 1.00 96.44 133 LEU A N 1
ATOM 974 C CA . LEU A 1 133 ? -0.765 -5.837 12.870 1.00 96.44 133 LEU A CA 1
ATOM 975 C C . LEU A 1 133 ? 0.052 -7.120 12.787 1.00 96.44 133 LEU A C 1
ATOM 977 O O . LEU A 1 133 ? 1.117 -7.227 13.398 1.00 96.44 133 LEU A O 1
ATOM 981 N N . ASN A 1 134 ? -0.426 -8.065 11.987 1.00 94.62 134 ASN A N 1
ATOM 982 C CA . ASN A 1 134 ? 0.376 -9.201 11.542 1.00 94.62 134 ASN A CA 1
ATOM 983 C C . ASN A 1 134 ? 1.127 -8.880 10.232 1.00 94.62 134 ASN A C 1
ATOM 985 O O . ASN A 1 134 ? 0.916 -7.840 9.611 1.00 94.62 134 ASN A O 1
ATOM 989 N N . GLU A 1 135 ? 1.995 -9.795 9.791 1.00 95.00 135 GLU A N 1
ATOM 990 C CA . GLU A 1 135 ? 2.781 -9.645 8.556 1.00 95.00 135 GLU A CA 1
ATOM 991 C C . GLU A 1 135 ? 1.914 -9.313 7.328 1.00 95.00 135 GLU A C 1
ATOM 993 O O . GLU A 1 135 ? 2.224 -8.379 6.587 1.00 95.00 135 GLU A O 1
ATOM 998 N N . LYS A 1 136 ? 0.799 -10.029 7.135 1.00 95.88 136 LYS A N 1
ATOM 999 C CA . LYS A 1 136 ? -0.089 -9.840 5.977 1.00 95.88 136 LYS A CA 1
ATOM 1000 C C . LYS A 1 136 ? -0.719 -8.451 5.976 1.00 95.88 136 LYS A C 1
ATOM 1002 O O . LYS A 1 136 ? -0.843 -7.834 4.921 1.00 95.88 136 LYS A O 1
ATOM 1007 N N . GLU A 1 137 ? -1.104 -7.953 7.144 1.00 98.38 137 GLU A N 1
ATOM 1008 C CA . GLU A 1 137 ? -1.697 -6.624 7.305 1.00 98.38 137 GLU A CA 1
ATOM 1009 C C . GLU A 1 137 ? -0.678 -5.514 7.054 1.00 98.38 137 GLU A C 1
ATOM 1011 O O . GLU A 1 137 ? -1.005 -4.529 6.397 1.00 98.38 137 GLU A O 1
ATOM 1016 N N . ILE A 1 138 ? 0.569 -5.699 7.499 1.00 98.31 138 ILE A N 1
ATOM 1017 C CA . ILE A 1 138 ? 1.665 -4.762 7.225 1.00 98.31 138 ILE A CA 1
ATOM 1018 C C . ILE A 1 138 ? 1.900 -4.644 5.717 1.00 98.31 138 ILE A C 1
ATOM 1020 O O . ILE A 1 138 ? 1.946 -3.536 5.187 1.00 98.31 138 ILE A O 1
ATOM 1024 N N . VAL A 1 139 ? 2.017 -5.772 5.013 1.00 98.31 139 VAL A N 1
ATOM 1025 C CA . VAL A 1 139 ? 2.275 -5.774 3.564 1.00 98.31 139 VAL A CA 1
ATOM 1026 C C . VAL A 1 139 ? 1.100 -5.182 2.787 1.00 98.31 139 VAL A C 1
ATOM 1028 O O . VAL A 1 139 ? 1.318 -4.394 1.873 1.00 98.31 139 VAL A O 1
ATOM 1031 N N . ASN A 1 140 ? -0.139 -5.474 3.189 1.00 98.75 140 ASN A N 1
ATOM 1032 C CA . ASN A 1 140 ? -1.322 -4.865 2.579 1.00 98.75 140 ASN A CA 1
ATOM 1033 C C . ASN A 1 140 ? -1.384 -3.348 2.779 1.00 98.75 140 ASN A C 1
ATOM 1035 O O . ASN A 1 140 ? -1.699 -2.623 1.841 1.00 98.75 140 ASN A O 1
ATOM 1039 N N . ALA A 1 141 ? -1.050 -2.854 3.970 1.00 98.50 141 ALA A N 1
ATOM 1040 C CA . ALA A 1 141 ? -0.995 -1.419 4.220 1.00 98.50 141 ALA A CA 1
ATOM 1041 C C . ALA A 1 141 ? 0.082 -0.729 3.360 1.00 98.50 141 ALA A C 1
ATOM 1043 O O . ALA A 1 141 ? -0.147 0.352 2.821 1.00 98.50 141 ALA A O 1
ATOM 1044 N N . ILE A 1 142 ? 1.252 -1.364 3.213 1.00 98.44 142 ILE A N 1
ATOM 1045 C CA . ILE A 1 142 ? 2.363 -0.860 2.393 1.00 98.44 142 ILE A CA 1
ATOM 1046 C C . ILE A 1 142 ? 1.991 -0.848 0.909 1.00 98.44 142 ILE A C 1
ATOM 1048 O O . ILE A 1 142 ? 2.241 0.148 0.237 1.00 98.44 142 ILE A O 1
ATOM 1052 N N . ASP A 1 143 ? 1.377 -1.917 0.404 1.00 98.69 143 ASP A N 1
ATOM 1053 C CA . ASP A 1 143 ? 0.885 -1.982 -0.973 1.00 98.69 143 ASP A CA 1
ATOM 1054 C C . ASP A 1 143 ? -0.193 -0.921 -1.239 1.00 98.69 143 ASP A C 1
ATOM 1056 O O . ASP A 1 143 ? -0.109 -0.199 -2.229 1.00 98.69 143 ASP A O 1
ATOM 1060 N N . LEU A 1 144 ? -1.155 -0.732 -0.328 1.00 98.56 144 LEU A N 1
ATOM 1061 C CA . LEU A 1 144 ? -2.131 0.349 -0.474 1.00 98.56 144 LEU A CA 1
ATOM 1062 C C . LEU A 1 144 ? -1.443 1.722 -0.492 1.00 98.56 144 LEU A C 1
ATOM 1064 O O . LEU A 1 144 ? -1.831 2.585 -1.271 1.00 98.56 144 LEU A O 1
ATOM 1068 N N . ALA A 1 145 ? -0.388 1.928 0.303 1.00 98.06 145 ALA A N 1
ATOM 1069 C CA . ALA A 1 145 ? 0.396 3.163 0.269 1.00 98.06 145 ALA A CA 1
ATOM 1070 C C . ALA A 1 145 ? 1.220 3.322 -1.022 1.00 98.06 145 ALA A C 1
ATOM 1072 O O . ALA A 1 145 ? 1.528 4.456 -1.406 1.00 98.06 145 ALA A O 1
ATOM 1073 N N . ASN A 1 146 ? 1.569 2.217 -1.689 1.00 96.50 146 ASN A N 1
ATOM 1074 C CA . ASN A 1 146 ? 2.160 2.225 -3.025 1.00 96.50 146 ASN A CA 1
ATOM 1075 C C . ASN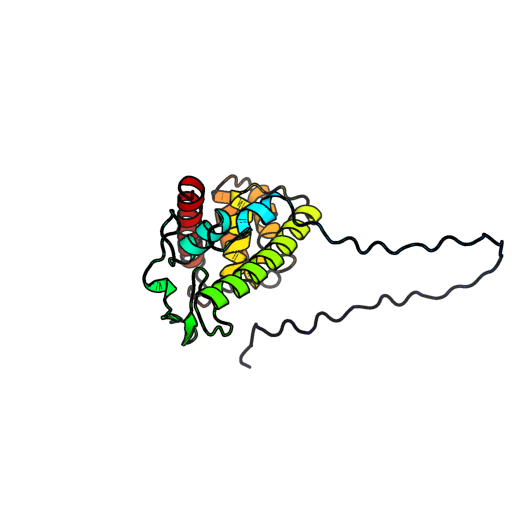 A 1 146 ? 1.135 2.702 -4.061 1.00 96.50 146 ASN A C 1
ATOM 1077 O O . ASN A 1 146 ? 1.411 3.645 -4.802 1.00 96.50 146 ASN A O 1
ATOM 1081 N N . GLN A 1 147 ? -0.051 2.088 -4.043 1.00 94.38 147 GLN A N 1
ATOM 1082 C CA . GLN A 1 147 ? -1.146 2.319 -4.983 1.00 94.38 147 GLN A CA 1
ATOM 1083 C C . GLN A 1 147 ? -1.785 3.707 -4.825 1.00 94.38 147 GLN A C 1
ATOM 1085 O O . GLN A 1 147 ? -1.950 4.448 -5.792 1.00 94.38 147 GLN A O 1
ATOM 1090 N N . ALA A 1 148 ? -2.181 4.048 -3.601 1.00 95.50 148 ALA A N 1
ATOM 1091 C CA . ALA A 1 148 ? -2.954 5.231 -3.254 1.00 95.50 148 ALA A CA 1
ATOM 1092 C C . ALA A 1 148 ? -2.490 5.765 -1.883 1.00 95.50 148 ALA A C 1
ATOM 1094 O O . ALA A 1 148 ? -3.108 5.483 -0.855 1.00 95.50 148 ALA A O 1
ATOM 1095 N N . PRO A 1 149 ? -1.401 6.561 -1.841 1.00 95.75 149 PRO A N 1
ATOM 1096 C CA . PRO A 1 149 ? -0.804 7.034 -0.593 1.00 95.75 149 PRO A CA 1
ATOM 1097 C C . PRO A 1 149 ? -1.786 7.712 0.366 1.00 95.75 149 PRO A C 1
ATOM 1099 O O . PRO A 1 149 ? -1.705 7.464 1.563 1.00 95.75 149 PRO A O 1
ATOM 1102 N N . LEU A 1 150 ? -2.714 8.532 -0.143 1.00 94.62 150 LEU A N 1
ATOM 1103 C CA . LEU A 1 150 ? -3.738 9.178 0.687 1.00 94.62 150 LEU A CA 1
ATOM 1104 C C . LEU A 1 150 ? -4.674 8.136 1.309 1.00 94.62 150 LEU A C 1
ATOM 1106 O O . LEU A 1 150 ? -4.816 8.103 2.521 1.00 94.62 150 LEU A O 1
ATOM 1110 N N . ALA A 1 151 ? -5.194 7.189 0.524 1.00 97.31 151 ALA A N 1
ATOM 1111 C CA . ALA A 1 151 ? -6.063 6.129 1.039 1.00 97.31 151 ALA A CA 1
ATOM 1112 C C . ALA A 1 151 ? -5.401 5.305 2.165 1.00 97.31 151 ALA A C 1
ATOM 1114 O O . ALA A 1 151 ? -6.062 4.869 3.107 1.00 97.31 151 ALA A O 1
ATOM 1115 N N . ALA A 1 152 ? -4.082 5.101 2.109 1.00 98.12 152 ALA A N 1
ATOM 1116 C CA . ALA A 1 152 ? -3.363 4.390 3.162 1.00 98.12 152 ALA A CA 1
ATOM 1117 C C . ALA A 1 152 ? -3.024 5.253 4.387 1.00 98.12 152 ALA A C 1
ATOM 1119 O O . ALA A 1 152 ? -3.062 4.736 5.505 1.00 98.12 152 ALA A O 1
ATOM 1120 N N . LEU A 1 153 ? -2.645 6.518 4.180 1.00 97.88 153 LEU A N 1
ATOM 1121 C CA . LEU A 1 153 ? -1.957 7.349 5.177 1.00 97.88 153 LEU A CA 1
ATOM 1122 C C . LEU A 1 153 ? -2.789 8.531 5.697 1.00 97.88 153 LEU A C 1
ATOM 1124 O O . LEU A 1 153 ? -2.297 9.256 6.562 1.00 97.88 153 LEU A O 1
ATOM 1128 N N . GLU A 1 154 ? -4.000 8.749 5.177 1.00 94.62 154 GLU A N 1
ATOM 1129 C CA . GLU A 1 154 ? -4.881 9.834 5.615 1.00 94.62 154 GLU A CA 1
ATOM 1130 C C . GLU A 1 154 ? -5.183 9.714 7.119 1.00 94.62 154 GLU A C 1
ATOM 1132 O O . GLU A 1 154 ? -5.602 8.648 7.579 1.00 94.62 154 GLU A O 1
ATOM 1137 N N . PRO A 1 155 ? -5.014 10.779 7.914 1.00 89.31 155 PRO A N 1
ATOM 1138 C CA . PRO A 1 155 ? -5.465 10.775 9.299 1.00 89.31 155 PRO A CA 1
ATOM 1139 C C . PRO A 1 155 ? -6.992 10.637 9.392 1.00 89.31 155 PRO A C 1
ATOM 1141 O O . PRO A 1 155 ? -7.726 11.349 8.712 1.00 89.31 155 PRO A O 1
ATOM 1144 N N . ASN A 1 156 ? -7.483 9.792 10.300 1.00 90.31 156 ASN A N 1
ATOM 1145 C CA . ASN A 1 156 ? -8.913 9.543 10.534 1.00 90.31 156 ASN A CA 1
ATOM 1146 C C . ASN A 1 156 ? -9.654 8.900 9.347 1.00 90.31 156 ASN A C 1
ATOM 1148 O O . ASN A 1 156 ? -10.871 9.033 9.220 1.00 90.31 156 ASN A O 1
ATOM 1152 N N . GLY A 1 157 ? -8.943 8.203 8.468 1.00 94.88 157 GLY A N 1
ATOM 1153 C CA . GLY A 1 157 ? -9.519 7.644 7.241 1.00 94.88 157 GLY A CA 1
ATOM 1154 C C . GLY A 1 157 ? -8.616 6.668 6.500 1.00 94.88 157 GLY A C 1
ATOM 1155 O O . GLY A 1 157 ? -9.099 5.939 5.632 1.00 94.88 157 GLY A O 1
ATOM 1156 N N . GLY A 1 158 ? -7.337 6.630 6.870 1.00 97.88 158 GLY A N 1
ATOM 1157 C CA . GLY A 1 158 ? -6.329 5.740 6.331 1.00 97.88 158 GLY A CA 1
ATOM 1158 C C . GLY A 1 158 ? -6.518 4.289 6.760 1.00 97.88 158 GLY A C 1
ATOM 1159 O O . GLY A 1 158 ? -7.422 3.928 7.518 1.00 97.88 158 GLY A O 1
ATOM 1160 N N . PHE A 1 159 ? -5.621 3.427 6.289 1.00 98.62 159 PHE A N 1
ATOM 1161 C CA . PHE A 1 159 ? -5.762 1.978 6.435 1.00 98.62 159 PHE A CA 1
ATOM 1162 C C . PHE A 1 159 ? -5.908 1.527 7.895 1.00 98.62 159 PHE A C 1
ATOM 1164 O O . PHE A 1 159 ? -6.723 0.656 8.190 1.00 98.62 159 PHE A O 1
ATOM 1171 N N . ILE A 1 160 ? -5.139 2.117 8.815 1.00 98.62 160 ILE A N 1
ATOM 1172 C CA . ILE A 1 160 ? -5.162 1.745 10.238 1.00 98.62 160 ILE A CA 1
ATOM 1173 C C . ILE A 1 160 ? -6.506 2.084 10.885 1.00 98.62 160 ILE A C 1
ATOM 1175 O O . ILE A 1 160 ? -7.081 1.235 11.572 1.00 98.62 160 ILE A O 1
ATOM 1179 N N . ASP A 1 161 ? -7.035 3.276 10.614 1.00 98.25 161 ASP A N 1
ATOM 1180 C CA . ASP A 1 161 ? -8.337 3.712 11.121 1.00 98.25 161 ASP A CA 1
ATOM 1181 C C . ASP A 1 161 ? -9.452 2.812 10.591 1.00 98.25 161 ASP A C 1
ATOM 1183 O O . ASP A 1 161 ? -10.292 2.314 11.348 1.00 98.25 161 ASP A O 1
ATOM 1187 N N . ARG A 1 162 ? -9.420 2.523 9.285 1.00 98.50 162 ARG A N 1
ATOM 1188 C CA . ARG A 1 162 ? -10.406 1.649 8.645 1.00 98.50 162 ARG A CA 1
ATOM 1189 C C . ARG A 1 162 ? -10.295 0.213 9.132 1.00 98.50 162 ARG A C 1
ATOM 1191 O O . ARG A 1 162 ? -11.320 -0.416 9.365 1.00 98.50 162 ARG A O 1
ATOM 1198 N N . LEU A 1 163 ? -9.091 -0.304 9.370 1.00 98.75 163 LEU A N 1
ATOM 1199 C CA . LEU A 1 163 ? -8.907 -1.641 9.933 1.00 98.75 163 LEU A CA 1
ATOM 1200 C C . LEU A 1 163 ? -9.491 -1.741 11.343 1.00 98.75 163 LEU A C 1
ATOM 1202 O O . LEU A 1 163 ? -10.197 -2.705 11.647 1.00 98.75 163 LEU A O 1
ATOM 1206 N N . LYS A 1 164 ? -9.253 -0.734 12.190 1.00 98.44 164 LYS A N 1
ATOM 1207 C CA . LYS A 1 164 ? -9.855 -0.636 13.526 1.00 98.44 164 LYS A CA 1
ATOM 1208 C C . LYS A 1 164 ? -11.381 -0.601 13.450 1.00 98.44 164 LYS A C 1
ATOM 1210 O O . LYS A 1 164 ? -12.037 -1.372 14.149 1.00 98.44 164 LYS A O 1
ATOM 1215 N N . GLN A 1 165 ? -11.939 0.221 12.560 1.00 98.12 165 GLN A N 1
ATOM 1216 C CA . GLN A 1 165 ? -13.381 0.308 12.322 1.00 98.12 165 GLN A CA 1
ATOM 1217 C C . GLN A 1 165 ? -13.968 -1.035 11.857 1.00 98.12 165 GLN A C 1
ATOM 1219 O O . GLN A 1 165 ? -14.924 -1.529 12.451 1.00 98.12 165 GLN A O 1
ATOM 1224 N N . CYS A 1 166 ? -13.387 -1.651 10.828 1.00 98.56 166 CYS A N 1
ATOM 1225 C CA . CYS A 1 166 ? -13.858 -2.911 10.255 1.00 98.56 166 CYS A CA 1
ATOM 1226 C C . CYS A 1 166 ? -13.797 -4.063 11.271 1.00 98.56 166 CYS A C 1
ATOM 1228 O O . CYS A 1 166 ? -14.729 -4.863 11.352 1.00 98.56 166 CYS A O 1
ATOM 1230 N N . ARG A 1 167 ? -12.744 -4.127 12.099 1.00 98.44 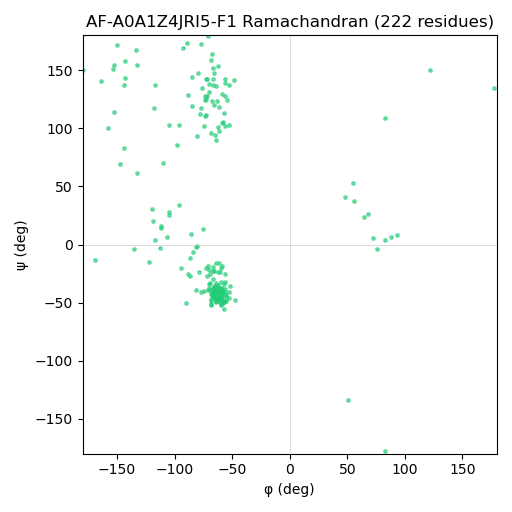167 ARG A N 1
ATOM 1231 C CA . ARG A 1 167 ? -12.661 -5.087 13.213 1.00 98.44 167 ARG A CA 1
ATOM 1232 C C . ARG A 1 167 ? -13.718 -4.821 14.284 1.00 98.44 167 ARG A C 1
ATOM 1234 O O . ARG A 1 167 ? -14.327 -5.764 14.776 1.00 98.44 167 ARG A O 1
ATOM 1241 N N . GLY A 1 168 ? -13.989 -3.554 14.601 1.00 98.12 168 GLY A N 1
ATOM 1242 C CA . GLY A 1 168 ? -15.081 -3.163 15.501 1.00 98.12 168 GLY A CA 1
ATOM 1243 C C . GLY A 1 168 ? -16.470 -3.579 14.999 1.00 98.12 168 GLY A C 1
ATOM 1244 O O . GLY A 1 168 ? -17.375 -3.782 15.800 1.00 98.12 168 GLY A O 1
ATOM 1245 N N . GLN A 1 169 ? -16.625 -3.779 13.688 1.00 98.06 169 GLN A N 1
ATOM 1246 C CA . GLN A 1 169 ? -17.830 -4.334 13.057 1.00 98.06 169 GLN A CA 1
ATOM 1247 C C . GLN A 1 169 ? -17.849 -5.876 13.025 1.00 98.06 169 GLN A C 1
ATOM 1249 O O . GLN A 1 169 ? -18.692 -6.465 12.352 1.00 98.06 169 GLN A O 1
ATOM 1254 N N . GLY A 1 170 ? -16.911 -6.546 13.701 1.00 98.19 170 GLY A N 1
ATOM 1255 C CA . GLY A 1 170 ? -16.827 -8.007 13.769 1.00 98.19 170 GLY A CA 1
ATOM 1256 C C . GLY A 1 170 ? -16.128 -8.673 12.582 1.00 98.19 170 GLY A C 1
ATOM 1257 O O . GLY A 1 170 ? -16.063 -9.900 12.531 1.00 98.19 170 GLY A O 1
ATOM 1258 N N . LYS A 1 171 ? -15.574 -7.909 11.629 1.00 98.25 171 LYS A N 1
ATOM 1259 C CA . LYS A 1 171 ? -14.795 -8.493 10.527 1.00 98.25 171 LYS A CA 1
ATOM 1260 C C . LYS A 1 171 ? -13.453 -9.000 11.044 1.00 98.25 171 LYS A C 1
ATOM 1262 O O . LYS A 1 171 ? -12.806 -8.355 11.869 1.00 98.25 171 LYS A O 1
ATOM 1267 N N . THR A 1 172 ? -13.000 -10.131 10.515 1.00 96.62 172 THR A N 1
ATOM 1268 C CA . THR A 1 172 ? -11.736 -10.766 10.913 1.00 96.62 172 THR A CA 1
ATOM 1269 C C . THR A 1 172 ? -10.925 -11.181 9.688 1.00 96.62 172 THR A C 1
ATOM 1271 O O . THR A 1 172 ? -11.427 -11.150 8.566 1.00 96.62 172 THR A O 1
ATOM 1274 N N . GLY A 1 173 ? -9.649 -11.525 9.890 1.00 95.12 173 GLY A N 1
ATOM 1275 C CA . GLY A 1 173 ? -8.783 -12.054 8.833 1.00 95.12 173 GLY A CA 1
ATOM 1276 C C . GLY A 1 173 ? -8.774 -11.200 7.560 1.00 95.12 173 GLY A C 1
ATOM 1277 O O . GLY A 1 173 ? -8.668 -9.974 7.619 1.00 95.12 173 GLY A O 1
ATOM 1278 N N . SER A 1 174 ? -8.898 -11.858 6.406 1.00 97.44 174 SER A N 1
ATOM 1279 C CA . SER A 1 174 ? -8.916 -11.200 5.095 1.00 97.44 174 SER A CA 1
ATOM 1280 C C . SER A 1 174 ? -10.100 -10.246 4.925 1.00 97.44 174 SER A C 1
ATOM 1282 O O . SER A 1 174 ? -9.922 -9.185 4.339 1.00 97.44 174 SER A O 1
ATOM 1284 N N . ASP A 1 175 ? -11.271 -10.541 5.494 1.00 98.44 175 ASP A N 1
ATOM 1285 C CA . ASP A 1 175 ? -12.453 -9.679 5.356 1.00 98.44 175 ASP A CA 1
ATOM 1286 C C . ASP A 1 175 ? -12.251 -8.318 6.029 1.00 98.44 175 ASP A C 1
ATOM 1288 O O . ASP A 1 175 ? -12.702 -7.286 5.525 1.00 98.44 175 ASP A O 1
ATOM 1292 N N . ALA A 1 176 ? -11.542 -8.295 7.164 1.00 98.69 176 ALA A N 1
ATOM 1293 C CA . ALA A 1 176 ? -11.168 -7.050 7.827 1.00 98.69 176 ALA A CA 1
ATOM 1294 C C . ALA A 1 176 ? -10.203 -6.226 6.966 1.00 98.69 176 ALA A C 1
ATOM 1296 O O . ALA A 1 176 ? -10.364 -5.010 6.864 1.00 98.69 176 ALA A O 1
ATOM 1297 N N . VAL A 1 177 ? -9.237 -6.884 6.318 1.00 98.75 177 VAL A N 1
ATOM 1298 C CA . VAL A 1 177 ? -8.267 -6.229 5.430 1.00 98.75 177 VAL A CA 1
ATOM 1299 C C . VAL A 1 177 ? -8.950 -5.700 4.173 1.00 98.75 177 VAL A C 1
ATOM 1301 O O . VAL A 1 177 ? -8.758 -4.533 3.847 1.00 98.75 177 VAL A O 1
ATOM 1304 N N . LEU A 1 178 ? -9.792 -6.494 3.507 1.00 98.81 178 LEU A N 1
ATOM 1305 C CA . LEU A 1 178 ? -10.527 -6.061 2.315 1.00 98.81 178 LEU A CA 1
ATOM 1306 C C . LEU A 1 178 ? -11.433 -4.869 2.628 1.00 98.81 178 LEU A C 1
ATOM 1308 O O . LEU A 1 178 ? -11.443 -3.885 1.884 1.00 98.81 178 LEU A O 1
ATOM 1312 N N . CYS A 1 179 ? -12.149 -4.934 3.754 1.00 98.81 179 CYS A N 1
ATOM 1313 C CA . CYS A 1 179 ? -12.947 -3.821 4.248 1.00 98.81 179 CYS A CA 1
ATOM 1314 C C . CYS A 1 179 ? -12.077 -2.580 4.464 1.00 98.81 179 CYS A C 1
ATOM 1316 O O . CYS A 1 179 ? -12.395 -1.522 3.927 1.00 98.81 179 CYS A O 1
ATOM 1318 N N . ALA A 1 180 ? -10.951 -2.710 5.170 1.00 98.75 180 ALA A N 1
ATOM 1319 C CA . ALA A 1 180 ? -10.067 -1.586 5.448 1.00 98.75 180 ALA A CA 1
ATOM 1320 C C . ALA A 1 180 ? -9.547 -0.938 4.159 1.00 98.75 180 ALA A C 1
ATOM 1322 O O . ALA A 1 180 ? -9.720 0.262 3.958 1.00 98.75 180 ALA A O 1
ATOM 1323 N N . ARG A 1 181 ? -9.002 -1.752 3.248 1.00 98.69 181 ARG A N 1
ATOM 1324 C CA . ARG A 1 181 ? -8.478 -1.304 1.953 1.00 98.69 181 ARG A CA 1
ATOM 1325 C C . ARG A 1 181 ? -9.530 -0.602 1.103 1.00 98.69 181 ARG A C 1
ATOM 1327 O O . ARG A 1 181 ? -9.235 0.412 0.483 1.00 98.69 181 ARG A O 1
ATOM 1334 N N . SER A 1 182 ? -10.755 -1.120 1.082 1.00 98.62 182 SER A N 1
ATOM 1335 C CA . SER A 1 182 ? -11.822 -0.568 0.242 1.00 98.62 182 SER A CA 1
ATOM 1336 C C . SER A 1 182 ? -12.417 0.709 0.836 1.00 98.62 182 SER A C 1
ATOM 1338 O O . SER A 1 182 ? -12.649 1.678 0.116 1.00 98.62 182 SER A O 1
ATOM 1340 N N . GLN A 1 183 ? -12.622 0.751 2.158 1.00 98.38 183 GLN A N 1
ATOM 1341 C CA . GLN A 1 183 ? -13.147 1.939 2.842 1.00 98.38 183 GLN A CA 1
ATOM 1342 C C . GLN A 1 183 ? -12.119 3.075 2.939 1.00 98.38 183 GLN A C 1
ATOM 1344 O O . GLN A 1 183 ? -12.507 4.231 3.086 1.00 98.38 183 GLN A O 1
ATOM 1349 N N . SER A 1 184 ? -10.827 2.775 2.809 1.00 98.44 184 SER A N 1
ATOM 1350 C CA . SER A 1 184 ? -9.742 3.760 2.746 1.00 98.44 184 SER A CA 1
ATOM 1351 C C . SER A 1 184 ? -9.855 4.743 1.576 1.00 98.44 184 SER A C 1
ATOM 1353 O O . SER A 1 184 ? -9.297 5.830 1.638 1.00 98.44 184 SER A O 1
ATOM 1355 N N . PHE A 1 185 ? -10.608 4.408 0.526 1.00 98.06 185 PHE A N 1
ATOM 1356 C CA . PHE A 1 185 ? -10.900 5.335 -0.572 1.00 98.06 185 PHE A CA 1
ATOM 1357 C C . PHE A 1 185 ? -12.036 6.315 -0.257 1.00 98.06 185 PHE A C 1
ATOM 1359 O O . PHE A 1 185 ? -12.377 7.137 -1.101 1.00 98.06 185 PHE A O 1
ATOM 1366 N N . ARG A 1 186 ? -12.674 6.223 0.915 1.00 97.62 186 ARG A N 1
ATOM 1367 C CA . ARG A 1 186 ? -13.701 7.185 1.313 1.00 97.62 186 ARG A CA 1
ATOM 1368 C C . ARG A 1 186 ? -13.081 8.371 2.019 1.00 97.62 186 ARG A C 1
ATOM 1370 O O . ARG A 1 186 ? -12.412 8.189 3.040 1.00 97.62 186 ARG A O 1
ATOM 1377 N N . ASN A 1 187 ? -13.425 9.561 1.546 1.00 95.25 187 ASN A N 1
ATOM 1378 C CA . ASN A 1 187 ? -13.112 10.808 2.218 1.00 95.25 187 ASN A CA 1
ATOM 1379 C C . ASN A 1 187 ? -13.643 10.755 3.666 1.00 95.25 187 ASN A C 1
ATOM 1381 O O . ASN A 1 187 ? -14.833 10.484 3.870 1.00 95.25 187 ASN A O 1
ATOM 1385 N N . PRO A 1 188 ? -12.801 10.979 4.686 1.00 92.38 188 PRO A N 1
ATOM 1386 C CA . PRO A 1 188 ? -13.226 10.864 6.078 1.00 92.38 188 PRO A CA 1
ATOM 1387 C C . PRO A 1 188 ? -14.164 11.992 6.528 1.00 92.38 188 PRO A C 1
ATOM 1389 O O . PRO A 1 188 ? -14.869 11.825 7.519 1.00 92.38 188 PRO A O 1
ATOM 1392 N N . ILE A 1 189 ? -14.202 13.114 5.804 1.00 92.75 189 ILE A N 1
ATOM 1393 C CA . ILE A 1 189 ? -15.045 14.276 6.107 1.00 92.75 189 ILE A CA 1
ATOM 1394 C C . ILE A 1 189 ? -16.403 14.151 5.411 1.00 92.75 189 ILE A C 1
ATOM 1396 O O . ILE A 1 189 ? -17.438 14.314 6.053 1.00 92.75 189 ILE A O 1
ATOM 1400 N N . THR A 1 190 ? -16.417 13.867 4.106 1.00 95.44 190 THR A N 1
ATOM 1401 C CA . THR A 1 190 ? -17.659 13.858 3.307 1.00 95.44 190 THR A CA 1
ATOM 1402 C C . THR A 1 190 ? -18.297 12.473 3.190 1.00 95.44 190 THR A C 1
ATOM 1404 O O . THR A 1 190 ? -19.479 12.363 2.877 1.00 95.44 190 THR A O 1
ATOM 1407 N N . GLY A 1 191 ? -17.533 11.399 3.420 1.00 94.81 191 GLY A N 1
ATOM 1408 C CA . GLY A 1 191 ? -17.962 10.012 3.200 1.00 94.81 191 GLY A CA 1
ATOM 1409 C C . GLY A 1 191 ? -17.997 9.581 1.726 1.00 94.81 191 GLY A C 1
ATOM 1410 O O . GLY A 1 191 ? -18.256 8.404 1.432 1.00 94.81 191 GLY A O 1
ATOM 1411 N N . GLU A 1 192 ? -17.721 10.505 0.803 1.00 96.75 192 GLU A N 1
ATOM 1412 C CA . GLU A 1 192 ? -17.699 10.254 -0.636 1.00 96.75 192 GLU A CA 1
ATOM 1413 C C . GLU A 1 192 ? -16.567 9.303 -1.019 1.00 96.75 192 GLU A C 1
ATOM 1415 O O . GLU A 1 192 ? -15.508 9.278 -0.394 1.00 96.75 192 GLU A O 1
ATOM 1420 N N . LEU A 1 193 ? -16.801 8.493 -2.051 1.00 96.94 193 LEU A N 1
ATOM 1421 C CA . LEU A 1 193 ? -15.792 7.584 -2.579 1.00 96.94 193 LEU A CA 1
ATOM 1422 C C . LEU A 1 193 ? -14.892 8.322 -3.580 1.00 96.94 193 LEU A C 1
ATOM 1424 O O . LEU A 1 193 ? -15.360 8.760 -4.628 1.00 96.94 193 LEU A O 1
ATOM 1428 N N . GLU A 1 194 ? -13.598 8.384 -3.283 1.00 95.75 194 GLU A N 1
ATOM 1429 C CA . GLU A 1 194 ? -12.567 9.073 -4.061 1.00 95.75 194 GLU A CA 1
ATOM 1430 C C . GLU A 1 194 ? -11.628 8.053 -4.725 1.00 95.75 194 GLU A C 1
ATOM 1432 O O . GLU A 1 194 ? -10.463 7.884 -4.370 1.00 95.75 194 GLU A O 1
ATOM 1437 N N . ALA A 1 195 ? -12.155 7.345 -5.723 1.00 94.75 195 ALA A N 1
ATOM 1438 C CA . ALA A 1 195 ? -11.430 6.346 -6.504 1.00 94.75 195 ALA A CA 1
ATOM 1439 C C . ALA A 1 195 ? -11.656 6.548 -8.017 1.00 94.75 195 ALA A C 1
ATOM 1441 O O . ALA A 1 195 ? -12.207 5.665 -8.686 1.00 94.75 195 ALA A O 1
ATOM 1442 N N . PRO A 1 196 ? -11.256 7.697 -8.598 1.00 90.94 196 PRO A N 1
ATOM 1443 C CA . PRO A 1 196 ? -11.602 8.044 -9.977 1.00 90.94 196 PRO A CA 1
ATOM 1444 C C . PRO A 1 196 ? -11.022 7.059 -11.001 1.00 90.94 196 PRO A C 1
ATOM 1446 O O . PRO A 1 196 ? -11.709 6.704 -11.956 1.00 90.94 196 PRO A O 1
ATOM 1449 N N . GLY A 1 197 ? -9.816 6.528 -10.763 1.00 86.62 197 GLY A N 1
ATOM 1450 C CA . GLY A 1 197 ? -9.212 5.477 -11.600 1.00 86.62 197 GLY A CA 1
ATOM 1451 C C . GLY A 1 197 ? -9.985 4.150 -11.595 1.00 86.62 197 GLY A C 1
ATOM 1452 O O . GLY A 1 197 ? -9.807 3.323 -12.481 1.00 86.62 197 GLY A O 1
ATOM 1453 N N . LEU A 1 198 ? -10.889 3.967 -10.630 1.00 90.88 198 LEU A N 1
ATOM 1454 C CA . LEU A 1 198 ? -11.793 2.822 -10.510 1.00 90.88 198 LEU A CA 1
ATOM 1455 C C . LEU A 1 198 ? -13.257 3.236 -10.740 1.00 90.88 198 LEU A C 1
ATOM 1457 O O . LEU A 1 198 ? -14.185 2.493 -10.417 1.00 90.88 198 LEU A O 1
ATOM 1461 N N . GLY A 1 199 ? -13.476 4.421 -11.320 1.00 93.31 199 GLY A N 1
ATOM 1462 C CA . GLY A 1 199 ? -14.790 4.952 -11.669 1.00 93.31 199 GLY A CA 1
ATOM 1463 C C . GLY A 1 199 ? -15.667 5.310 -10.471 1.00 93.31 199 GLY A C 1
ATOM 1464 O O . GLY A 1 199 ? -16.885 5.234 -10.600 1.00 93.31 199 GLY A O 1
ATOM 1465 N N . ASN A 1 200 ? -15.077 5.632 -9.311 1.00 94.94 200 ASN A N 1
ATOM 1466 C CA . ASN A 1 200 ? -15.797 5.941 -8.066 1.00 94.94 200 ASN A CA 1
ATOM 1467 C C . ASN A 1 200 ? -16.893 4.907 -7.741 1.00 94.94 200 ASN A 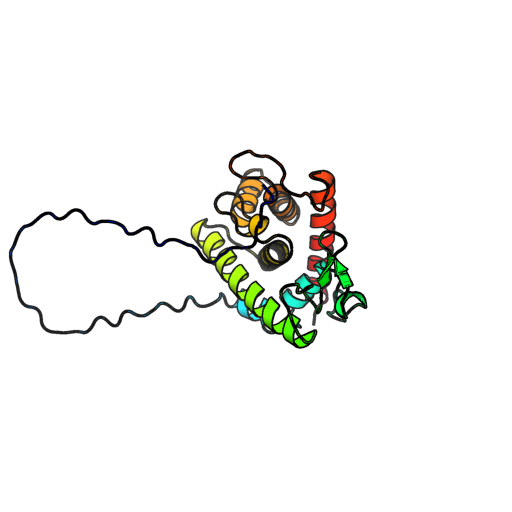C 1
ATOM 1469 O O . ASN A 1 200 ? -17.991 5.242 -7.301 1.00 94.94 200 ASN A O 1
ATOM 1473 N N . SER A 1 201 ? -16.592 3.626 -7.967 1.00 97.06 201 SER A N 1
ATOM 1474 C CA . SER A 1 201 ? -17.508 2.513 -7.728 1.00 97.06 201 SER A CA 1
ATOM 1475 C C . SER A 1 201 ? -16.934 1.588 -6.667 1.00 97.06 201 SER A C 1
ATOM 1477 O O . SER A 1 201 ? -15.891 0.971 -6.883 1.00 97.06 201 SER A O 1
ATOM 1479 N N . LEU A 1 202 ? -17.629 1.450 -5.533 1.00 96.12 202 LEU A N 1
ATOM 1480 C CA . LEU A 1 202 ? -17.142 0.620 -4.428 1.00 96.12 202 LEU A CA 1
ATOM 1481 C C . LEU A 1 202 ? -16.936 -0.836 -4.862 1.00 96.12 202 LEU A C 1
ATOM 1483 O O . LEU A 1 202 ? -15.928 -1.429 -4.512 1.00 96.12 202 LEU A O 1
ATOM 1487 N N . SER A 1 203 ? -17.817 -1.383 -5.704 1.00 97.62 203 SER A N 1
ATOM 1488 C CA . SER A 1 203 ? -17.665 -2.759 -6.193 1.00 97.62 203 SER A CA 1
ATOM 1489 C C . SER A 1 203 ? -16.444 -2.942 -7.103 1.00 97.62 203 SER A C 1
ATOM 1491 O O . SER A 1 203 ? -15.867 -4.026 -7.151 1.00 97.62 203 SER A O 1
ATOM 1493 N N . ARG A 1 204 ? -16.023 -1.899 -7.835 1.00 97.50 204 ARG A N 1
ATOM 1494 C CA . ARG A 1 204 ? -14.769 -1.917 -8.609 1.00 97.50 204 ARG A CA 1
ATOM 1495 C C . ARG A 1 204 ? -13.554 -1.799 -7.695 1.00 97.50 204 ARG A C 1
ATOM 1497 O O . ARG A 1 204 ? -12.584 -2.515 -7.922 1.00 97.50 204 ARG A O 1
ATOM 1504 N N . VAL A 1 205 ? -13.638 -0.953 -6.665 1.00 97.81 205 VAL A N 1
ATOM 1505 C CA . VAL A 1 205 ? -12.619 -0.849 -5.612 1.00 97.81 205 VAL A CA 1
ATOM 1506 C C . VAL A 1 205 ? -12.424 -2.202 -4.942 1.00 97.81 205 VAL A C 1
ATOM 1508 O O . VAL A 1 205 ? -11.325 -2.733 -4.987 1.00 97.81 205 VAL A O 1
ATOM 1511 N N . GLU A 1 206 ? -13.484 -2.813 -4.421 1.00 98.38 206 GLU A N 1
ATOM 1512 C CA . GLU A 1 206 ? -13.412 -4.109 -3.739 1.00 98.38 206 GLU A CA 1
ATOM 1513 C C . GLU A 1 206 ? -12.808 -5.200 -4.630 1.00 98.38 206 GLU A C 1
ATOM 1515 O O . GLU A 1 206 ? -11.933 -5.932 -4.175 1.00 98.38 206 GLU A O 1
ATOM 1520 N N . ARG A 1 207 ? -13.186 -5.277 -5.916 1.00 98.31 207 ARG A N 1
ATOM 1521 C CA . ARG A 1 207 ? -12.580 -6.244 -6.850 1.00 98.31 207 ARG A CA 1
ATOM 1522 C C . ARG A 1 207 ? -11.085 -6.015 -7.069 1.00 98.31 207 ARG A C 1
ATOM 1524 O O . ARG A 1 207 ? -10.329 -6.983 -7.075 1.00 98.31 207 ARG A O 1
ATOM 1531 N N . ASP A 1 208 ? -10.652 -4.770 -7.258 1.00 97.88 208 ASP A N 1
ATOM 1532 C CA . ASP A 1 208 ? -9.225 -4.466 -7.427 1.00 97.88 208 ASP A CA 1
ATOM 1533 C C . ASP A 1 208 ? -8.430 -4.730 -6.138 1.00 97.88 208 ASP A C 1
ATOM 1535 O O . ASP A 1 208 ? -7.373 -5.363 -6.179 1.00 97.88 208 ASP A O 1
ATOM 1539 N N . GLN A 1 209 ? -8.964 -4.320 -4.984 1.00 98.50 209 GLN A N 1
ATOM 1540 C CA . GLN A 1 209 ? -8.328 -4.564 -3.691 1.00 98.50 209 GLN A CA 1
ATOM 1541 C C . GLN A 1 209 ? -8.230 -6.063 -3.386 1.00 98.50 209 GLN A C 1
ATOM 1543 O O . GLN A 1 209 ? -7.178 -6.517 -2.937 1.00 98.50 209 GLN A O 1
ATOM 1548 N N . GLN A 1 210 ? -9.270 -6.842 -3.697 1.00 98.69 210 GLN A N 1
ATOM 1549 C CA . GLN A 1 210 ? -9.250 -8.298 -3.569 1.00 98.69 210 GLN A CA 1
ATOM 1550 C C . GLN A 1 210 ? -8.179 -8.926 -4.472 1.00 98.69 210 GLN A C 1
ATOM 1552 O O . GLN A 1 210 ? -7.356 -9.697 -3.986 1.00 98.69 210 GLN A O 1
ATOM 1557 N N . ARG A 1 211 ? -8.106 -8.532 -5.753 1.00 98.38 211 ARG A N 1
ATOM 1558 C CA . ARG A 1 211 ? -7.067 -9.009 -6.686 1.00 98.38 211 ARG A CA 1
ATOM 1559 C C . ARG A 1 211 ? -5.655 -8.754 -6.144 1.00 98.38 211 ARG A C 1
ATOM 1561 O O . ARG A 1 211 ? -4.802 -9.639 -6.203 1.00 98.38 211 ARG A O 1
ATOM 1568 N N . ARG A 1 212 ? -5.394 -7.555 -5.611 1.00 98.44 212 ARG A N 1
ATOM 1569 C CA . ARG A 1 212 ? -4.099 -7.217 -4.991 1.00 98.44 212 ARG A CA 1
ATOM 1570 C C . ARG A 1 212 ? -3.818 -8.064 -3.754 1.00 98.44 212 ARG A C 1
ATOM 1572 O O . ARG A 1 212 ? -2.708 -8.564 -3.598 1.00 98.44 212 ARG A O 1
ATOM 1579 N N . MET A 1 213 ? -4.818 -8.256 -2.896 1.00 98.62 213 MET A N 1
ATOM 1580 C CA . MET A 1 213 ? -4.703 -9.099 -1.705 1.00 98.62 213 MET A CA 1
ATOM 1581 C C . MET A 1 213 ? -4.384 -10.555 -2.046 1.00 98.62 213 MET A C 1
ATOM 1583 O O . MET A 1 213 ? -3.575 -11.168 -1.350 1.00 98.62 213 MET A O 1
ATOM 1587 N N . ASP A 1 214 ? -4.987 -11.096 -3.104 1.00 98.44 214 ASP A N 1
ATOM 1588 C CA . ASP A 1 214 ? -4.708 -12.450 -3.582 1.00 98.44 214 ASP A CA 1
ATOM 1589 C C . ASP A 1 214 ? -3.256 -12.577 -4.057 1.00 98.44 214 ASP A C 1
ATOM 1591 O O . ASP A 1 214 ? -2.542 -13.467 -3.601 1.00 98.44 214 ASP A O 1
ATOM 1595 N N . ALA A 1 215 ? -2.768 -11.619 -4.850 1.00 98.00 215 ALA A N 1
ATOM 1596 C CA . ALA A 1 215 ? -1.367 -11.589 -5.272 1.00 98.00 215 ALA A CA 1
ATOM 1597 C C . ALA A 1 215 ? -0.392 -11.483 -4.082 1.00 98.00 215 ALA A C 1
ATOM 1599 O O . ALA A 1 215 ? 0.619 -12.185 -4.040 1.00 98.00 215 ALA A O 1
ATOM 1600 N N . ILE A 1 216 ? -0.714 -10.657 -3.078 1.00 98.38 216 ILE A N 1
ATOM 1601 C CA . ILE A 1 216 ? 0.069 -10.557 -1.835 1.00 98.38 216 ILE A CA 1
ATOM 1602 C C . ILE A 1 216 ? 0.073 -11.890 -1.093 1.00 98.38 216 ILE A C 1
ATOM 1604 O O . ILE A 1 216 ? 1.127 -12.332 -0.641 1.00 98.38 216 ILE A O 1
ATOM 1608 N N . ARG A 1 217 ? -1.090 -12.532 -0.934 1.00 97.81 217 ARG A N 1
ATOM 1609 C CA . ARG A 1 217 ? -1.202 -13.828 -0.254 1.00 97.81 217 ARG A CA 1
ATOM 1610 C C . ARG A 1 217 ? -0.311 -14.860 -0.934 1.00 97.81 217 ARG A C 1
ATOM 1612 O O . ARG A 1 217 ? 0.452 -15.531 -0.242 1.00 97.81 217 ARG A O 1
ATOM 1619 N N . ASP A 1 218 ? -0.409 -14.966 -2.252 1.00 97.56 218 ASP A N 1
ATOM 1620 C CA . ASP A 1 218 ? 0.293 -15.983 -3.028 1.00 97.56 218 ASP A CA 1
ATOM 1621 C C . ASP A 1 218 ? 1.810 -15.745 -2.982 1.00 97.56 218 ASP A C 1
ATOM 1623 O O . ASP A 1 218 ? 2.581 -16.684 -2.772 1.00 97.56 218 ASP A O 1
ATOM 1627 N N . ALA A 1 219 ? 2.243 -14.483 -3.057 1.00 97.06 219 ALA A N 1
ATOM 1628 C CA . ALA A 1 219 ? 3.644 -14.105 -2.899 1.00 97.06 219 ALA A CA 1
ATOM 1629 C C . ALA A 1 219 ? 4.173 -14.375 -1.484 1.00 97.06 219 ALA A C 1
ATOM 1631 O O . ALA A 1 219 ? 5.243 -14.948 -1.319 1.00 97.06 219 ALA A O 1
ATOM 1632 N N . LEU A 1 220 ? 3.420 -14.039 -0.432 1.00 95.56 220 LEU A N 1
ATOM 1633 C CA . LEU A 1 220 ? 3.840 -14.330 0.944 1.00 95.56 220 LEU A CA 1
ATOM 1634 C C . LEU A 1 220 ? 3.896 -15.834 1.257 1.00 95.56 220 LEU A C 1
ATOM 1636 O O . LEU A 1 220 ? 4.540 -16.218 2.235 1.00 95.56 220 LEU A O 1
ATOM 1640 N N . ALA A 1 221 ? 3.220 -16.667 0.465 1.00 95.12 221 ALA A N 1
ATOM 1641 C CA . ALA A 1 221 ? 3.282 -18.120 0.569 1.00 95.12 221 ALA A CA 1
ATOM 1642 C C . ALA A 1 221 ? 4.422 -18.742 -0.255 1.00 95.12 221 ALA A C 1
ATOM 1644 O O . ALA A 1 221 ? 4.870 -19.832 0.089 1.00 95.12 221 ALA A O 1
ATOM 1645 N N . SER A 1 222 ? 4.877 -18.071 -1.319 1.00 92.00 222 SER A N 1
ATOM 1646 C CA . SER A 1 222 ? 5.733 -18.681 -2.351 1.00 92.00 222 SER A CA 1
ATOM 1647 C C . SER A 1 222 ? 7.082 -17.992 -2.559 1.00 92.00 222 SER A C 1
ATOM 1649 O O . SER A 1 222 ? 7.945 -18.558 -3.226 1.00 92.00 222 SER A O 1
ATOM 1651 N N . ALA A 1 223 ? 7.257 -16.770 -2.055 1.00 83.88 223 ALA A N 1
ATOM 1652 C CA . ALA A 1 223 ? 8.509 -16.039 -2.177 1.00 83.88 223 ALA A CA 1
ATOM 1653 C C . ALA A 1 223 ? 9.630 -16.737 -1.377 1.00 83.88 223 ALA A C 1
ATOM 1655 O O . ALA A 1 223 ? 9.350 -17.263 -0.293 1.00 83.88 223 ALA A O 1
ATOM 1656 N N . PRO A 1 224 ? 10.866 -16.736 -1.910 1.00 74.19 224 PRO A N 1
ATOM 1657 C CA . PRO A 1 224 ? 12.013 -17.424 -1.319 1.00 74.19 224 PRO A CA 1
ATOM 1658 C C . PRO A 1 224 ? 12.490 -16.816 0.008 1.00 74.19 224 PRO A C 1
ATOM 1660 O O . PRO A 1 224 ? 12.208 -15.622 0.281 1.00 74.19 224 PRO A O 1
#

pLDDT: mean 81.85, std 24.23, range [25.98, 98.81]

Secondary structure (DSSP, 8-state):
----TT-----------PPP---------------------PPPHHHHHHTSSTTSHHHHHHHHHHTSB-TTSPBPGGGG-EE-TTT-PEEBTTTTB-S--SSHHHHHHHHHHHHHHHHHHHHHHHHHTT----HHHHHHHHHHHHH-HHHHH-TTTSHHHHHHHHHHTT--HHHHHHHHHHHTTB-TTT--B--GGGTT-HHHHHHHHHHHHHHHHHHHHH--

Radius of gyration: 20.84 Å; Cα contacts (8 Å, |Δi|>4): 308; chains: 1; bounding box: 44×54×64 Å

Foldseek 3Di:
DDDDPPPPPDPDDPDDDDDDDDDDDDDDDDDDDPPPPPPPPDQPPLLCQLLVACQRLLNLLLLLLVVQAALQNHGDPCQCWDQDPVPRFIFHASLGARPDDPHNRRSRVVVSVVLSVLLVLLVVVCVVVVNDDDSLLSSLLSSLCSVPVQLQRPPQQHLNNQLVVLVVVVDDDVRSNLRSQLSSQADNPPRQGNDVVQPSDSVSSSVSSVSSSVSSVSSSVNYD

Sequence (224 aa):
MRYNPYNFNNVKLIGFAAVCGLSLVGLANTGTGVAVLKTVQRVPATLTSLLASPTAKGAIAVCAAEGNCTPQGELTAYADGHADPGNGRWNMGRFSYQHGAATPAEADRKQLARLRSQGKVILNEAKKEKVPLNEKEIVNAIDLANQAPLAALEPNGGFIDRLKQCRGQGKTGSDAVLCARSQSFRNPITGELEAPGLGNSLSRVERDQQRRMDAIRDALASAP

Solvent-accessible surface area (backbone atoms only — not comparable to full-atom values): 12757 Å² total; per-residue (Å²): 134,90,83,73,96,77,77,86,86,70,84,74,82,81,76,83,83,77,84,85,80,91,82,89,83,88,79,90,78,81,90,72,85,79,77,79,72,76,75,74,79,72,69,55,70,66,59,48,54,28,56,65,43,79,78,19,43,40,31,18,13,39,10,16,39,74,56,14,20,41,39,64,50,50,75,36,82,59,18,83,38,46,66,38,91,90,77,66,46,58,26,23,12,48,74,54,36,67,84,81,58,96,42,42,70,52,21,34,55,54,45,52,54,48,48,54,54,53,40,50,53,52,54,51,47,20,59,74,73,68,49,90,73,54,72,70,54,51,46,51,46,36,36,38,36,69,76,38,46,60,30,29,66,35,85,81,24,5,28,61,51,26,32,53,52,30,38,74,71,72,38,54,76,67,59,13,50,50,46,5,63,43,53,10,33,25,42,66,87,79,63,46,64,67,36,71,97,49,68,51,35,68,72,48,39,42,51,53,51,46,54,28,50,51,28,30,54,48,5,69,73,51,36,117